Protein AF-A0A9W5K2P9-F1 (afdb_monomer)

Organism: Bacillus cereus (strain VD014) (NCBI:txid1053223)

Mean predicted aligned error: 7.24 Å

Structure (mmCIF, N/CA/C/O backbone):
data_AF-A0A9W5K2P9-F1
#
_entry.id   AF-A0A9W5K2P9-F1
#
loop_
_atom_site.group_PDB
_atom_site.id
_atom_site.type_symbol
_atom_site.label_atom_id
_atom_site.label_alt_id
_atom_site.label_comp_id
_atom_site.label_asym_id
_atom_site.label_entity_id
_atom_site.label_seq_id
_atom_site.pdbx_PDB_ins_code
_atom_site.Cartn_x
_atom_site.Cartn_y
_atom_site.Cartn_z
_atom_site.occupancy
_atom_site.B_iso_or_equiv
_atom_site.auth_seq_id
_atom_site.auth_comp_id
_atom_site.auth_asym_id
_atom_site.auth_atom_id
_atom_site.pdbx_PDB_model_num
ATOM 1 N N . MET A 1 1 ? -0.517 -13.385 -7.791 1.00 75.31 1 MET A N 1
ATOM 2 C CA . MET A 1 1 ? -0.255 -14.496 -6.843 1.00 75.31 1 MET A CA 1
ATOM 3 C C . MET A 1 1 ? -1.107 -15.745 -7.085 1.00 75.31 1 MET A C 1
ATOM 5 O O . MET A 1 1 ? -0.622 -16.812 -6.759 1.00 75.31 1 MET A O 1
ATOM 9 N N . LEU A 1 2 ? -2.299 -15.677 -7.701 1.00 90.12 2 LEU A N 1
ATOM 10 C CA . LEU A 1 2 ? -3.080 -16.888 -8.029 1.00 90.12 2 LEU A CA 1
ATOM 11 C C . LEU A 1 2 ? -2.333 -17.867 -8.955 1.00 90.12 2 LEU A C 1
ATOM 13 O O . LEU A 1 2 ? -2.291 -19.055 -8.665 1.00 90.12 2 LEU A O 1
ATOM 17 N N . ALA A 1 3 ? -1.667 -17.369 -10.001 1.00 92.12 3 ALA A N 1
ATOM 18 C CA . ALA A 1 3 ? -0.873 -18.220 -10.894 1.00 92.12 3 ALA A CA 1
ATOM 19 C C . ALA A 1 3 ? 0.268 -18.938 -10.147 1.00 92.12 3 ALA A C 1
ATOM 21 O O . ALA A 1 3 ? 0.439 -20.146 -10.265 1.00 92.12 3 ALA A O 1
ATOM 22 N N . ARG A 1 4 ? 0.974 -18.211 -9.267 1.00 90.94 4 ARG A N 1
ATOM 23 C CA . ARG A 1 4 ? 2.000 -18.772 -8.367 1.00 90.94 4 ARG A CA 1
ATOM 24 C C . ARG A 1 4 ? 1.434 -19.738 -7.317 1.00 90.94 4 ARG A C 1
ATOM 26 O O . ARG A 1 4 ? 2.180 -20.530 -6.771 1.00 90.94 4 ARG A O 1
ATOM 33 N N . ALA A 1 5 ? 0.133 -19.687 -7.035 1.00 91.06 5 ALA A N 1
ATOM 34 C CA . ALA A 1 5 ? -0.555 -20.631 -6.155 1.00 91.06 5 ALA A CA 1
ATOM 35 C C . ALA A 1 5 ? -1.069 -21.883 -6.900 1.00 91.06 5 ALA A C 1
ATOM 37 O O . ALA A 1 5 ? -1.803 -22.674 -6.316 1.00 91.06 5 ALA A O 1
ATOM 38 N N . GLY A 1 6 ? -0.717 -22.053 -8.182 1.00 91.38 6 GLY A N 1
ATOM 39 C CA . GLY A 1 6 ? -1.064 -23.230 -8.985 1.00 91.38 6 GLY A CA 1
ATOM 40 C C . GLY A 1 6 ? -2.376 -23.127 -9.767 1.00 91.38 6 GLY A C 1
ATOM 41 O O . GLY A 1 6 ? -2.817 -24.122 -10.339 1.00 91.38 6 GLY A O 1
ATOM 42 N N . TYR A 1 7 ? -3.012 -21.953 -9.818 1.00 94.69 7 TYR A N 1
ATOM 43 C CA . TYR A 1 7 ? -4.229 -21.749 -10.610 1.00 94.69 7 TYR A CA 1
ATOM 44 C C . TYR A 1 7 ? -3.906 -21.325 -12.045 1.00 94.69 7 TYR A C 1
ATOM 46 O O . TYR A 1 7 ? -2.980 -20.551 -12.272 1.00 94.69 7 TYR A O 1
ATOM 54 N N . SER A 1 8 ? -4.730 -21.753 -13.006 1.00 95.94 8 SER A N 1
ATOM 55 C CA . SER A 1 8 ? -4.757 -21.136 -14.336 1.00 95.94 8 SER A CA 1
ATOM 56 C C . SER A 1 8 ? -5.540 -19.824 -14.265 1.00 95.94 8 SER A C 1
ATOM 58 O O . SER A 1 8 ? -6.665 -19.802 -13.760 1.00 95.94 8 SER A O 1
ATOM 60 N N . VAL A 1 9 ? -4.933 -18.722 -14.707 1.00 95.69 9 VAL A N 1
ATOM 61 C CA . VAL A 1 9 ? -5.466 -17.368 -14.506 1.00 95.69 9 VAL A CA 1
ATOM 62 C C . VAL A 1 9 ? -5.653 -16.659 -15.838 1.00 95.69 9 VAL A C 1
ATOM 64 O O . VAL A 1 9 ? -4.713 -16.531 -16.612 1.00 95.69 9 VAL A O 1
ATOM 67 N N . VAL A 1 10 ? -6.843 -16.108 -16.066 1.00 94.75 10 VAL A N 1
ATOM 68 C CA . VAL A 1 10 ? -7.077 -15.128 -17.132 1.00 94.75 10 VAL A CA 1
ATOM 69 C C . VAL A 1 10 ? -7.352 -13.782 -16.477 1.00 94.75 10 VAL A C 1
ATOM 71 O O . VAL A 1 10 ? -8.293 -13.651 -15.693 1.00 94.75 10 VAL A O 1
ATOM 74 N N . VAL A 1 11 ? -6.523 -12.787 -16.779 1.00 92.31 11 VAL A N 1
ATOM 75 C CA . VAL A 1 11 ? -6.721 -11.401 -16.355 1.00 92.31 11 VAL A CA 1
ATOM 76 C C . VAL A 1 11 ? -7.347 -10.633 -17.508 1.00 92.31 11 VAL A C 1
ATOM 78 O O . VAL A 1 11 ? -6.756 -10.522 -18.580 1.00 92.31 11 VAL A O 1
ATOM 81 N N . LEU A 1 12 ? -8.549 -10.109 -17.278 1.00 91.62 12 LEU A N 1
ATOM 82 C CA . LEU A 1 12 ? -9.254 -9.242 -18.215 1.00 91.62 12 LEU A CA 1
ATOM 83 C C . LEU A 1 12 ? -9.015 -7.794 -17.787 1.00 91.62 12 LEU A C 1
ATOM 85 O O . LEU A 1 12 ? -9.474 -7.378 -16.724 1.00 91.62 12 LEU A O 1
ATOM 89 N N . GLU A 1 13 ? -8.271 -7.046 -18.595 1.00 87.12 13 GLU A N 1
ATOM 90 C CA . GLU A 1 13 ? -8.004 -5.625 -18.374 1.00 87.12 13 GLU A CA 1
ATOM 91 C C . GLU A 1 13 ? -8.847 -4.805 -19.348 1.00 87.12 13 GLU A C 1
ATOM 93 O O . GLU A 1 13 ? -8.852 -5.057 -20.551 1.00 87.12 13 GLU A O 1
ATOM 98 N N . GLN A 1 14 ? -9.559 -3.803 -18.826 1.00 81.75 14 GLN A N 1
ATOM 99 C CA . GLN A 1 14 ? -10.397 -2.929 -19.651 1.00 81.75 14 GLN A CA 1
ATOM 100 C C . GLN A 1 14 ? -9.563 -2.112 -20.651 1.00 81.75 14 GLN A C 1
ATOM 102 O O . GLN A 1 14 ? -10.072 -1.739 -21.707 1.00 81.75 14 GLN A O 1
ATOM 107 N N . GLY A 1 15 ? -8.334 -1.769 -20.269 1.00 79.00 15 GLY A N 1
ATOM 108 C CA . GLY A 1 15 ? -7.473 -0.869 -21.016 1.00 79.00 15 GLY A CA 1
ATOM 109 C C . GLY A 1 15 ? -6.539 -1.544 -21.998 1.00 79.00 15 GLY A C 1
ATOM 110 O O . GLY A 1 15 ? -6.205 -2.719 -21.841 1.00 79.00 15 GLY A O 1
ATOM 111 N N . ALA A 1 16 ? -6.072 -0.756 -22.962 1.00 78.69 16 ALA A N 1
ATOM 112 C CA . ALA A 1 16 ? -5.046 -1.174 -23.903 1.00 78.69 16 ALA A CA 1
ATOM 113 C C . ALA A 1 16 ? -3.697 -1.404 -23.199 1.00 78.69 16 ALA A C 1
ATOM 115 O O . ALA A 1 16 ? -3.348 -0.714 -22.228 1.00 78.69 16 ALA A O 1
ATOM 116 N N . ASP A 1 17 ? -2.920 -2.359 -23.717 1.00 79.62 17 ASP A N 1
ATOM 117 C CA . ASP A 1 17 ? -1.526 -2.573 -23.324 1.00 79.62 17 ASP A CA 1
ATOM 118 C C . ASP A 1 17 ? -0.594 -1.676 -24.142 1.00 79.62 17 ASP A C 1
ATOM 120 O O . ASP A 1 17 ? -0.131 -2.017 -25.231 1.00 79.62 17 ASP A O 1
ATOM 124 N N . TRP A 1 18 ? -0.284 -0.503 -23.604 1.00 69.06 18 TRP A N 1
ATOM 125 C CA . TRP A 1 18 ? 0.640 0.413 -24.268 1.00 69.06 18 TRP A CA 1
ATOM 126 C C . TRP A 1 18 ? 2.100 -0.037 -24.194 1.00 69.06 18 TRP A C 1
ATOM 128 O O . TRP A 1 18 ? 2.917 0.460 -24.965 1.00 69.06 18 TRP A O 1
ATOM 138 N N . ALA A 1 19 ? 2.444 -0.955 -23.284 1.00 63.78 19 ALA A N 1
ATOM 139 C CA . ALA A 1 19 ? 3.803 -1.477 -23.197 1.00 63.78 19 ALA A CA 1
ATOM 140 C C . ALA A 1 19 ? 4.086 -2.488 -24.319 1.00 63.78 19 ALA A C 1
ATOM 142 O O . ALA A 1 19 ? 5.205 -2.525 -24.817 1.00 63.78 19 ALA A O 1
ATOM 143 N N . GLU A 1 20 ? 3.087 -3.274 -24.736 1.00 58.91 20 GLU A N 1
ATOM 144 C CA . GLU A 1 20 ? 3.207 -4.236 -25.845 1.00 58.91 20 GLU A CA 1
ATOM 145 C C . GLU A 1 20 ? 3.294 -3.550 -27.220 1.00 58.91 20 GLU A C 1
ATOM 147 O O . GLU A 1 20 ? 3.973 -4.035 -28.122 1.00 58.91 20 GLU A O 1
ATOM 152 N N . ALA A 1 21 ? 2.671 -2.376 -27.375 1.00 49.38 21 ALA A N 1
ATOM 153 C CA . ALA A 1 21 ? 2.750 -1.580 -28.603 1.00 49.38 21 ALA A CA 1
ATOM 154 C C . ALA A 1 21 ? 4.156 -1.008 -28.893 1.00 49.38 21 ALA A C 1
ATOM 156 O O . ALA A 1 21 ? 4.384 -0.440 -29.965 1.00 49.38 21 ALA A O 1
ATOM 157 N N . LEU A 1 22 ? 5.101 -1.141 -27.959 1.00 50.09 22 LEU A N 1
ATOM 158 C CA . LEU A 1 22 ? 6.497 -0.776 -28.155 1.00 50.09 22 LEU A CA 1
ATOM 159 C C . LEU A 1 22 ? 7.270 -2.003 -28.654 1.00 50.09 22 LEU A C 1
ATOM 161 O O . LEU A 1 22 ? 7.354 -2.989 -27.924 1.00 50.09 22 LEU A O 1
ATOM 165 N N . PRO A 1 23 ? 7.858 -1.970 -29.866 1.00 44.12 23 PRO A N 1
ATOM 166 C CA . PRO A 1 23 ? 8.679 -3.071 -30.351 1.00 44.12 23 PRO A CA 1
ATOM 167 C C . PRO A 1 23 ? 9.778 -3.406 -29.340 1.00 44.12 23 PRO A C 1
ATOM 169 O O . PRO A 1 23 ? 10.498 -2.510 -28.888 1.00 44.12 23 PRO A O 1
ATOM 172 N N . GLU A 1 24 ? 9.928 -4.690 -29.012 1.00 44.84 24 GLU A N 1
ATOM 173 C CA . GLU A 1 24 ? 11.098 -5.195 -28.294 1.00 44.84 24 GLU A CA 1
ATOM 174 C C . GLU A 1 24 ? 12.357 -4.841 -29.102 1.00 44.84 24 GLU A C 1
ATOM 176 O O . GLU A 1 24 ? 12.656 -5.452 -30.126 1.00 44.84 24 GLU A O 1
ATOM 181 N N . GLY A 1 25 ? 13.069 -3.792 -28.683 1.00 41.78 25 GLY A N 1
ATOM 182 C CA . GLY A 1 25 ? 14.254 -3.321 -29.393 1.00 41.78 25 GLY A CA 1
ATOM 183 C C . GLY A 1 25 ? 14.793 -1.983 -28.889 1.00 41.78 25 GLY A C 1
ATOM 184 O O . GLY A 1 25 ? 14.250 -0.921 -29.176 1.00 41.78 25 GLY A O 1
ATOM 185 N N . GLU A 1 26 ? 15.910 -2.054 -28.165 1.00 41.69 26 GLU A N 1
ATOM 186 C CA . GLU A 1 26 ? 16.955 -1.020 -28.035 1.00 41.69 26 GLU A CA 1
ATOM 187 C C . GLU A 1 26 ? 16.619 0.371 -27.476 1.00 41.69 26 GLU A C 1
ATOM 189 O O . GLU A 1 26 ? 17.507 1.222 -27.409 1.00 41.69 26 GLU A O 1
ATOM 194 N N . LYS A 1 27 ? 15.414 0.642 -26.976 1.00 43.72 27 LYS A N 1
ATOM 195 C CA . LYS A 1 27 ? 15.200 1.861 -26.186 1.00 43.72 27 LYS A CA 1
ATOM 196 C C . LYS A 1 27 ? 15.327 1.545 -24.702 1.00 43.72 27 LYS A C 1
ATOM 198 O O . LYS A 1 27 ? 14.402 1.033 -24.086 1.00 43.72 27 LYS A O 1
ATOM 203 N N . GLN A 1 28 ? 16.460 1.928 -24.100 1.00 50.53 28 GLN A N 1
ATOM 204 C CA . GLN A 1 28 ? 16.591 2.003 -22.631 1.00 50.53 28 GLN A CA 1
ATOM 205 C C . GLN A 1 28 ? 15.529 2.924 -22.005 1.00 50.53 28 GLN A C 1
ATOM 207 O O . GLN A 1 28 ? 15.313 2.893 -20.794 1.00 50.53 28 GLN A O 1
ATOM 212 N N . PHE A 1 29 ? 14.889 3.765 -22.823 1.00 54.78 29 PHE A N 1
ATOM 213 C CA . PHE A 1 29 ? 14.000 4.806 -22.371 1.00 54.78 29 PHE A CA 1
ATOM 214 C C . PHE A 1 29 ? 12.980 5.218 -23.450 1.00 54.78 29 PHE A C 1
ATOM 216 O O . PHE A 1 29 ? 13.369 5.554 -24.571 1.00 54.78 29 PHE A O 1
ATOM 223 N N . ASP A 1 30 ? 11.688 5.225 -23.102 1.00 57.62 30 ASP A N 1
ATOM 224 C CA . ASP A 1 30 ? 10.612 5.736 -23.957 1.00 57.62 30 ASP A CA 1
ATOM 225 C C . ASP A 1 30 ? 10.053 7.071 -23.429 1.00 57.62 30 ASP A C 1
ATOM 227 O O . ASP A 1 30 ? 9.334 7.132 -22.428 1.00 57.62 30 ASP A O 1
ATOM 231 N N . GLN A 1 31 ? 10.405 8.156 -24.126 1.00 62.91 31 GLN A N 1
ATOM 232 C CA . GLN A 1 31 ? 9.915 9.511 -23.854 1.00 62.91 31 GLN A CA 1
ATOM 233 C C . GLN A 1 31 ? 8.467 9.718 -24.262 1.00 62.91 31 GLN A C 1
ATOM 235 O O . GLN A 1 31 ? 7.885 10.706 -23.823 1.00 62.91 31 GLN A O 1
ATOM 240 N N . VAL A 1 32 ? 7.894 8.839 -25.093 1.00 65.56 32 VAL A N 1
ATOM 241 C CA . VAL A 1 32 ? 6.563 9.065 -25.661 1.00 65.56 32 VAL A CA 1
ATOM 242 C C . VAL A 1 32 ? 5.561 9.288 -24.537 1.00 65.56 32 VAL A C 1
ATOM 244 O O . VAL A 1 32 ? 4.853 10.285 -24.571 1.00 65.56 32 VAL A O 1
ATOM 247 N N . PHE A 1 33 ? 5.594 8.485 -23.471 1.00 64.06 33 PHE A N 1
ATOM 248 C CA . PHE A 1 33 ? 4.700 8.641 -22.314 1.00 64.06 33 PHE A CA 1
ATOM 249 C C . PHE A 1 33 ? 4.919 9.895 -21.457 1.00 64.06 33 PHE A C 1
ATOM 251 O O . PHE A 1 33 ? 4.181 10.075 -20.499 1.00 64.06 33 PHE A O 1
ATOM 258 N N . HIS A 1 34 ? 5.906 10.736 -21.766 1.00 70.56 34 HIS A N 1
ATOM 259 C CA . HIS A 1 34 ? 6.180 12.013 -21.096 1.00 70.56 34 HIS A CA 1
ATOM 260 C C . HIS A 1 34 ? 6.051 13.209 -22.056 1.00 70.56 34 HIS A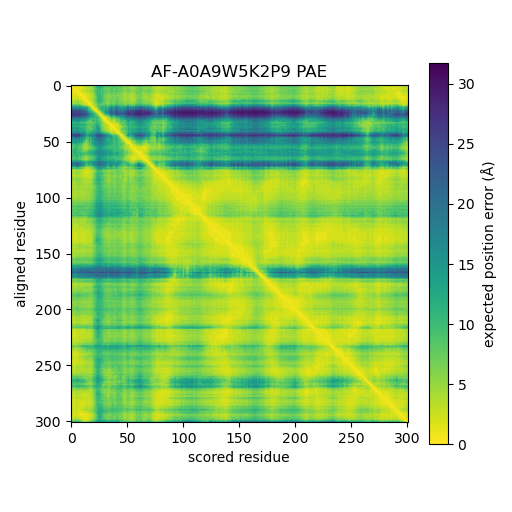 C 1
ATOM 262 O O . HIS A 1 34 ? 6.460 14.321 -21.725 1.00 70.56 34 HIS A O 1
ATOM 268 N N . ASP A 1 35 ? 5.510 12.994 -23.258 1.00 71.50 35 ASP A N 1
ATOM 269 C CA . ASP A 1 35 ? 5.244 14.052 -24.227 1.00 71.50 35 ASP A CA 1
ATOM 270 C C . ASP A 1 35 ? 4.027 14.880 -23.784 1.00 71.50 35 ASP A C 1
ATOM 272 O O . ASP A 1 35 ? 2.874 14.478 -23.964 1.00 71.50 35 ASP A O 1
ATOM 276 N N . GLU A 1 36 ? 4.285 16.047 -23.189 1.00 72.19 36 GLU A N 1
ATOM 277 C CA . GLU A 1 36 ? 3.239 16.963 -22.722 1.00 72.19 36 GLU A CA 1
ATOM 278 C C . GLU A 1 36 ? 2.367 17.498 -23.868 1.00 72.19 36 GLU A C 1
ATOM 280 O O . GLU A 1 36 ? 1.181 17.763 -23.664 1.00 72.19 36 GLU A O 1
ATOM 285 N N . TYR A 1 37 ? 2.913 17.652 -25.081 1.00 69.62 37 TYR A N 1
ATOM 286 C CA . TYR A 1 37 ? 2.127 18.105 -26.228 1.00 69.62 37 TYR A CA 1
ATOM 287 C C . TYR A 1 37 ? 1.117 17.025 -26.609 1.00 69.62 37 TYR A C 1
ATOM 289 O O . TYR A 1 37 ? -0.089 17.275 -26.641 1.00 69.62 37 TYR A O 1
ATOM 297 N N . ARG A 1 38 ? 1.592 15.792 -26.785 1.00 63.56 38 ARG A N 1
ATOM 298 C CA . ARG A 1 38 ? 0.743 14.646 -27.101 1.00 63.56 38 ARG A CA 1
ATOM 299 C C . ARG A 1 38 ? -0.265 14.363 -25.985 1.00 63.56 38 ARG A C 1
ATOM 301 O O . ARG A 1 38 ? -1.467 14.359 -26.217 1.00 63.56 38 ARG A O 1
ATOM 308 N N . PHE A 1 39 ? 0.173 14.158 -24.747 1.00 63.88 39 PHE A N 1
ATOM 309 C CA . PHE A 1 39 ? -0.723 13.716 -23.670 1.00 63.88 39 PHE A CA 1
ATOM 310 C C . PHE A 1 39 ? -1.482 14.856 -22.977 1.00 63.88 39 PHE A C 1
ATOM 312 O O . PHE A 1 39 ? -2.626 14.658 -22.561 1.00 63.88 39 PHE A O 1
ATOM 319 N N . GLY A 1 40 ? -0.898 16.052 -22.895 1.00 64.12 40 GLY A N 1
ATOM 320 C CA . GLY A 1 40 ? -1.526 17.229 -22.291 1.00 64.12 40 GLY A CA 1
ATOM 321 C C . GLY A 1 40 ? -2.448 17.992 -23.246 1.00 64.12 40 GLY A C 1
ATOM 322 O O . GLY A 1 40 ? -3.554 18.378 -22.844 1.00 64.12 40 GLY A O 1
ATOM 323 N N . LEU A 1 41 ? -2.034 18.191 -24.507 1.00 66.75 41 LEU A N 1
ATOM 324 C CA . LEU A 1 41 ? -2.786 18.986 -25.490 1.00 66.75 41 LEU A CA 1
ATOM 325 C C . LEU A 1 41 ? -3.588 18.132 -26.477 1.00 66.75 41 LEU A C 1
ATOM 327 O O . LEU A 1 41 ? -4.791 18.368 -26.607 1.00 66.75 41 LEU A O 1
ATOM 331 N N . GLU A 1 42 ? -2.974 17.148 -27.141 1.00 63.28 42 GLU A N 1
ATOM 332 C CA . GLU A 1 42 ? -3.679 16.313 -28.130 1.00 63.28 42 GLU A CA 1
ATOM 333 C C . GLU A 1 42 ? -4.648 15.320 -27.471 1.00 63.28 42 GLU A C 1
ATOM 335 O O . GLU A 1 42 ? -5.669 14.972 -28.063 1.00 63.28 42 GLU A O 1
ATOM 340 N N . LYS A 1 43 ? -4.355 14.895 -26.231 1.00 64.12 43 LYS A N 1
ATOM 341 C CA . LYS A 1 43 ? -5.162 13.952 -25.431 1.00 64.12 43 LYS A CA 1
ATOM 342 C C . LYS A 1 43 ? -5.615 12.724 -26.247 1.00 64.12 43 LYS A C 1
ATOM 344 O O . LYS A 1 43 ? -6.802 12.392 -26.212 1.00 64.12 43 LYS A O 1
ATOM 349 N N . PRO A 1 44 ? -4.713 12.045 -26.986 1.00 56.00 44 PRO A N 1
ATOM 350 C CA . PRO A 1 44 ? -5.084 11.067 -28.006 1.00 56.00 44 PRO A CA 1
ATOM 351 C C . PRO A 1 44 ? -5.824 9.869 -27.421 1.00 56.00 44 PRO A C 1
ATOM 353 O O . PRO A 1 44 ? -6.701 9.337 -28.080 1.00 56.00 44 PRO A O 1
ATOM 356 N N . LEU A 1 45 ? -5.507 9.507 -26.182 1.00 58.72 45 LEU A N 1
ATOM 357 C CA . LEU A 1 45 ? -6.320 8.769 -25.225 1.00 58.72 45 LEU A CA 1
ATOM 358 C C . LEU A 1 45 ? -5.583 9.014 -23.910 1.00 58.72 45 LEU A C 1
ATOM 360 O O . LEU A 1 45 ? -4.512 8.442 -23.700 1.00 58.72 45 LEU A O 1
ATOM 364 N N . PRO A 1 46 ? -6.037 9.959 -23.072 1.00 55.12 46 PRO A N 1
ATOM 365 C CA . PRO A 1 46 ? -5.431 10.081 -21.769 1.00 55.12 46 PRO A CA 1
ATOM 366 C C . PRO A 1 46 ? -5.661 8.738 -21.074 1.00 55.12 46 PRO A C 1
ATOM 368 O O . PRO A 1 46 ? -6.639 8.044 -21.334 1.00 55.12 46 PRO A O 1
ATOM 371 N N . VAL A 1 47 ? -4.808 8.419 -20.128 1.00 55.03 47 VAL A N 1
ATOM 372 C CA . VAL A 1 47 ? -5.054 7.650 -18.900 1.00 55.03 47 VAL A CA 1
ATOM 373 C C . VAL A 1 47 ? -6.386 7.991 -18.177 1.00 55.03 47 VAL A C 1
ATOM 375 O O . VAL A 1 47 ? -6.487 7.901 -16.962 1.00 55.03 47 VAL A O 1
ATOM 378 N N . ARG A 1 48 ? -7.423 8.463 -18.875 1.00 60.50 48 ARG A N 1
ATOM 379 C CA . ARG A 1 48 ? -8.756 8.879 -18.457 1.00 60.50 48 ARG A CA 1
ATOM 380 C C . ARG A 1 48 ? -9.744 8.530 -19.583 1.00 60.50 48 ARG A C 1
ATOM 382 O O . ARG A 1 48 ? -9.469 8.719 -20.764 1.00 60.50 48 ARG A O 1
ATOM 389 N N . ARG A 1 49 ? -10.936 8.089 -19.192 1.00 63.62 49 ARG A N 1
ATOM 390 C CA . ARG A 1 49 ? -11.971 7.553 -20.092 1.00 63.62 49 ARG A CA 1
ATOM 391 C C . ARG A 1 49 ? -12.430 8.551 -21.164 1.00 63.62 49 ARG A C 1
ATOM 393 O O . ARG A 1 49 ? -12.705 9.705 -20.816 1.00 63.62 49 ARG A O 1
ATOM 400 N N . PRO A 1 50 ? -12.659 8.111 -22.417 1.00 60.72 50 PRO A N 1
ATOM 401 C CA . PRO A 1 50 ? -13.502 8.844 -23.354 1.00 60.72 50 PRO A CA 1
ATOM 402 C C . PRO A 1 50 ? -14.909 9.071 -22.786 1.00 60.72 50 PRO A C 1
ATOM 404 O O . PRO A 1 50 ? -15.464 8.232 -22.072 1.00 60.72 50 PRO A O 1
ATOM 407 N N . ARG A 1 51 ? -15.523 10.207 -23.134 1.00 62.12 51 ARG A N 1
ATOM 408 C CA . ARG A 1 51 ? -16.925 10.483 -22.791 1.00 62.12 51 ARG A CA 1
ATOM 409 C C . ARG A 1 51 ? -17.819 9.403 -23.415 1.00 62.12 51 ARG A C 1
ATOM 411 O O . ARG A 1 51 ? -17.788 9.220 -24.626 1.00 62.12 51 ARG A O 1
ATOM 418 N N . GLY A 1 52 ? -18.624 8.731 -22.591 1.00 64.25 52 GLY A N 1
ATOM 419 C CA . GLY A 1 52 ? -19.503 7.631 -23.008 1.00 64.25 52 GLY A CA 1
ATOM 420 C C . GLY A 1 52 ? -18.983 6.232 -22.661 1.00 64.25 52 GLY A C 1
ATOM 421 O O . GLY A 1 52 ? -19.775 5.297 -22.666 1.00 64.25 52 GLY A O 1
ATOM 422 N N . ASP A 1 53 ? -17.708 6.089 -22.283 1.00 69.56 53 ASP A N 1
ATOM 423 C CA . ASP A 1 53 ? -17.086 4.799 -21.938 1.00 69.56 53 ASP A CA 1
ATOM 424 C C . ASP A 1 53 ? -16.978 4.571 -20.416 1.00 69.56 53 ASP A C 1
ATOM 426 O O . ASP A 1 53 ? -15.932 4.241 -19.845 1.00 69.56 53 ASP A O 1
ATOM 430 N N . TYR A 1 54 ? -18.071 4.856 -19.714 1.00 73.62 54 TYR A N 1
ATOM 431 C CA . TYR A 1 54 ? -18.117 4.860 -18.254 1.00 73.62 54 TYR A CA 1
ATOM 432 C C . TYR A 1 54 ? -18.166 3.447 -17.677 1.00 73.62 54 TYR A C 1
ATOM 434 O O . TYR A 1 54 ? -18.841 2.572 -18.213 1.00 73.62 54 TYR A O 1
ATOM 442 N N . SER A 1 55 ? -17.522 3.240 -16.523 1.00 76.12 55 SER A N 1
ATOM 443 C CA . SER A 1 55 ? -17.806 2.046 -15.725 1.00 76.12 55 SER A CA 1
ATOM 444 C C . SER A 1 55 ? -19.252 2.125 -15.293 1.00 76.12 55 SER A C 1
ATOM 446 O O . SER A 1 55 ? -19.681 3.151 -14.761 1.00 76.12 55 SER A O 1
ATOM 448 N N . THR A 1 56 ? -19.998 1.054 -15.512 1.00 81.06 56 THR A N 1
ATOM 449 C CA . THR A 1 56 ? -21.382 0.983 -15.073 1.00 81.06 56 THR A CA 1
ATOM 450 C C . THR A 1 56 ? -21.488 0.153 -13.809 1.00 81.06 56 THR A C 1
ATOM 452 O O . THR A 1 56 ? -20.889 -0.915 -13.719 1.00 81.06 56 THR A O 1
ATOM 455 N N . PHE A 1 57 ? -22.282 0.615 -12.852 1.00 83.94 57 PHE A N 1
ATOM 456 C CA . PHE A 1 57 ? -22.540 -0.109 -11.614 1.00 83.94 57 PHE A CA 1
ATOM 457 C C . PHE A 1 57 ? -24.028 -0.400 -11.503 1.00 83.94 57 PHE A C 1
ATOM 459 O O . PHE A 1 57 ? -24.874 0.388 -11.933 1.00 83.94 57 PHE A O 1
ATOM 466 N N . ARG A 1 58 ? -24.343 -1.542 -10.901 1.00 86.12 58 ARG A N 1
ATOM 467 C CA . ARG A 1 58 ? -25.700 -1.920 -10.516 1.00 86.12 58 ARG A CA 1
ATOM 468 C C . ARG A 1 58 ? -25.726 -2.194 -9.020 1.00 86.12 58 ARG A C 1
ATOM 470 O O . ARG A 1 58 ? -24.746 -2.685 -8.468 1.00 86.12 58 ARG A O 1
ATOM 477 N N . LYS A 1 59 ? -26.836 -1.844 -8.373 1.00 83.12 59 LYS A N 1
ATOM 478 C CA . LYS A 1 59 ? -27.020 -2.042 -6.928 1.00 83.12 59 LYS A CA 1
ATOM 479 C C . LYS A 1 59 ? -27.177 -3.523 -6.569 1.00 83.12 59 LYS A C 1
ATOM 481 O O . LYS A 1 59 ? -26.738 -3.951 -5.510 1.00 83.12 59 LYS A O 1
ATOM 486 N N . ASP A 1 60 ? -27.799 -4.278 -7.464 1.00 87.38 60 ASP A N 1
ATOM 487 C CA . ASP A 1 60 ? -28.062 -5.708 -7.358 1.00 87.38 60 ASP A CA 1
ATOM 488 C C . ASP A 1 60 ? -28.055 -6.338 -8.760 1.00 87.38 60 ASP A C 1
ATOM 490 O O . ASP A 1 60 ? -27.896 -5.648 -9.768 1.00 87.38 60 ASP A O 1
ATOM 494 N N . ASP A 1 61 ? -28.196 -7.658 -8.826 1.00 89.25 61 ASP A N 1
ATOM 495 C CA . ASP A 1 61 ? -28.205 -8.458 -10.054 1.00 89.25 61 ASP A CA 1
ATOM 496 C C . ASP A 1 61 ? -29.416 -8.208 -10.969 1.00 89.25 61 ASP A C 1
ATOM 498 O O . ASP A 1 61 ? -29.381 -8.586 -12.139 1.00 89.25 61 ASP A O 1
ATOM 502 N N . LYS A 1 62 ? -30.461 -7.542 -10.467 1.00 93.69 62 LYS A N 1
ATOM 503 C CA . LYS A 1 62 ? -31.703 -7.245 -11.201 1.00 93.69 62 LYS A CA 1
ATOM 504 C C . LYS A 1 62 ? -31.742 -5.825 -11.758 1.00 93.69 62 LYS A C 1
ATOM 506 O O . LYS A 1 62 ? -32.536 -5.531 -12.650 1.00 93.69 62 LYS A O 1
ATOM 511 N N . SER A 1 63 ? -30.915 -4.933 -11.227 1.00 93.00 63 SER A N 1
ATOM 512 C CA . SER A 1 63 ? -30.877 -3.528 -11.610 1.00 93.00 63 SER A CA 1
ATOM 513 C C . SER A 1 63 ? -30.123 -3.317 -12.922 1.00 93.00 63 SER A C 1
ATOM 515 O O . SER A 1 63 ? -29.053 -3.883 -13.148 1.00 93.00 63 SER A O 1
ATOM 517 N N . VAL A 1 64 ? -30.639 -2.416 -13.762 1.00 91.88 64 VAL A N 1
ATOM 518 C CA . VAL A 1 64 ? -29.914 -1.936 -14.947 1.00 91.88 64 VAL A CA 1
ATOM 519 C C . VAL A 1 64 ? -28.652 -1.208 -14.489 1.00 91.88 64 VAL A C 1
ATOM 521 O O . VAL A 1 64 ? -28.725 -0.300 -13.656 1.00 91.88 64 VAL A O 1
ATOM 524 N N . ALA A 1 65 ? -27.501 -1.604 -15.031 1.00 90.19 65 ALA A N 1
ATOM 525 C CA . ALA A 1 65 ? -26.236 -0.946 -14.742 1.00 90.19 65 ALA A CA 1
ATOM 526 C C . ALA A 1 65 ? -26.259 0.493 -15.279 1.00 90.19 65 ALA A C 1
ATOM 528 O O . ALA A 1 65 ? -26.651 0.734 -16.421 1.00 90.19 65 ALA A O 1
ATOM 529 N N . LYS A 1 66 ? -25.864 1.459 -14.447 1.00 87.44 66 LYS A N 1
ATOM 530 C CA . LYS A 1 66 ? -25.834 2.883 -14.801 1.00 87.44 66 LYS A CA 1
ATOM 531 C C . LYS A 1 66 ? -24.402 3.405 -14.815 1.00 87.44 66 LYS A C 1
ATOM 533 O O . LYS A 1 66 ? -23.612 2.949 -13.985 1.00 87.44 66 LYS A O 1
ATOM 538 N N . PRO A 1 67 ? -24.069 4.356 -15.705 1.00 81.44 67 PRO A N 1
ATOM 539 C CA . PRO A 1 67 ? -22.778 5.033 -15.694 1.00 81.44 67 PRO A CA 1
ATOM 540 C C . PRO A 1 67 ? -22.431 5.586 -14.311 1.00 81.44 67 PRO A C 1
ATOM 542 O O . PRO A 1 67 ? -23.257 6.226 -13.661 1.00 81.44 67 PRO A O 1
ATOM 545 N N . PHE A 1 68 ? -21.201 5.352 -13.868 1.00 75.38 68 PHE A N 1
ATOM 546 C CA . PHE A 1 68 ? -20.637 6.039 -12.719 1.00 75.38 68 PHE A CA 1
ATOM 547 C C . PHE A 1 68 ? -20.103 7.400 -13.144 1.00 75.38 68 PHE A C 1
ATOM 549 O O . PHE A 1 68 ? -19.125 7.497 -13.883 1.00 75.38 68 PHE A O 1
ATOM 556 N N . GLU A 1 69 ? -20.746 8.449 -12.648 1.00 67.56 69 GLU A N 1
ATOM 557 C CA . GLU A 1 69 ? -20.380 9.842 -12.927 1.00 67.56 69 GLU A CA 1
ATOM 558 C C . GLU A 1 69 ? -19.441 10.428 -11.852 1.00 67.56 69 GLU A C 1
ATOM 560 O O . GLU A 1 69 ? -18.982 11.561 -11.967 1.00 67.56 69 GLU A O 1
ATOM 565 N N . GLY A 1 70 ? -19.141 9.655 -10.799 1.00 60.72 70 GLY A N 1
ATOM 566 C CA . GLY A 1 70 ? -18.535 10.135 -9.554 1.00 60.72 70 GLY A CA 1
ATOM 567 C C . GLY A 1 70 ? -17.024 9.952 -9.401 1.00 60.72 70 GLY A C 1
ATOM 568 O O . GLY A 1 70 ? -16.539 10.016 -8.273 1.00 60.72 70 GLY A O 1
ATOM 569 N N . GLY A 1 71 ? -16.251 9.701 -10.463 1.00 59.25 71 GLY A N 1
ATOM 570 C CA . GLY A 1 71 ? -14.809 9.529 -10.282 1.00 59.25 71 GLY A CA 1
ATOM 571 C C . GLY A 1 71 ? -13.965 9.386 -11.540 1.00 59.25 71 GLY A C 1
ATOM 572 O O . GLY A 1 71 ? -14.445 9.098 -12.634 1.00 59.25 71 GLY A O 1
ATOM 573 N N . TRP A 1 72 ? -12.666 9.594 -11.339 1.00 60.19 72 TRP A N 1
ATOM 574 C CA . TRP A 1 72 ? -11.626 9.530 -12.358 1.00 60.19 72 TRP A CA 1
ATOM 575 C C . TRP A 1 72 ? -10.893 8.197 -12.223 1.00 60.19 72 TRP A C 1
ATOM 577 O O . TRP A 1 72 ? -10.107 8.010 -11.298 1.00 60.19 72 TRP A O 1
ATOM 587 N N . THR A 1 73 ? -11.152 7.254 -13.121 1.00 65.69 73 THR A N 1
ATOM 588 C CA . THR A 1 73 ? -10.408 5.986 -13.170 1.00 65.69 73 THR A CA 1
ATOM 589 C C . THR A 1 73 ? -9.554 5.955 -14.421 1.00 65.69 73 THR A C 1
ATOM 591 O O . THR A 1 73 ? -10.069 6.273 -15.500 1.00 65.69 73 THR A O 1
ATOM 594 N N . ALA A 1 74 ? -8.295 5.538 -14.288 1.00 72.81 74 ALA A N 1
ATOM 595 C CA . ALA A 1 74 ? -7.471 5.324 -15.464 1.00 72.81 74 ALA A CA 1
ATOM 596 C C . ALA A 1 74 ? -8.031 4.200 -16.336 1.00 72.81 74 ALA A C 1
ATOM 598 O O . ALA A 1 74 ? -8.690 3.287 -15.831 1.00 72.81 74 ALA A O 1
ATOM 599 N N . THR A 1 75 ? -7.817 4.322 -17.641 1.00 74.25 75 THR A N 1
ATOM 600 C CA . THR A 1 75 ? -8.383 3.430 -18.662 1.00 74.25 75 THR A CA 1
ATOM 601 C C . THR A 1 75 ? -7.376 2.566 -19.365 1.00 74.25 75 THR A C 1
ATOM 603 O O . THR A 1 75 ? -7.787 1.819 -20.234 1.00 74.25 75 THR A O 1
ATOM 606 N N . ASP A 1 76 ? -6.110 2.641 -18.987 1.00 76.62 76 ASP A N 1
ATOM 607 C CA . ASP A 1 76 ? -5.064 1.800 -19.551 1.00 76.62 76 ASP A CA 1
ATOM 608 C C . ASP A 1 76 ? -4.793 0.606 -18.638 1.00 76.62 76 ASP A C 1
ATOM 610 O O . ASP A 1 76 ? -5.190 0.602 -17.463 1.00 76.62 76 ASP A O 1
ATOM 614 N N . MET A 1 77 ? -4.115 -0.407 -19.180 1.00 82.50 77 MET A N 1
ATOM 615 C CA . MET A 1 77 ? -3.731 -1.597 -18.427 1.00 82.50 77 MET A CA 1
ATOM 616 C C . MET A 1 77 ? -3.015 -1.223 -17.120 1.00 82.50 77 MET A C 1
ATOM 618 O O . MET A 1 77 ? -2.032 -0.485 -17.119 1.00 82.50 77 MET A O 1
ATOM 622 N N . GLY A 1 78 ? -3.495 -1.754 -15.993 1.00 84.00 78 GLY A N 1
ATOM 623 C CA . GLY A 1 78 ? -2.983 -1.430 -14.656 1.00 84.00 78 GLY A CA 1
ATOM 624 C C . GLY A 1 78 ? -3.761 -0.325 -13.927 1.00 84.00 78 GLY A C 1
ATOM 625 O O . GLY A 1 78 ? -3.495 -0.052 -12.748 1.00 84.00 78 GLY A O 1
ATOM 626 N N . GLY A 1 79 ? -4.751 0.280 -14.588 1.00 84.38 79 GLY A N 1
ATOM 627 C CA . GLY A 1 79 ? -5.794 1.093 -13.973 1.00 84.38 79 GLY A CA 1
ATOM 628 C C . GLY A 1 79 ? -5.269 2.244 -13.112 1.00 84.38 79 GLY A C 1
ATOM 629 O O . GLY A 1 79 ? -4.252 2.872 -13.406 1.00 84.38 79 GLY A O 1
ATOM 630 N N . GLY A 1 80 ? -5.974 2.548 -12.018 1.00 83.06 80 GLY A N 1
ATOM 631 C CA . GLY A 1 80 ? -5.688 3.719 -11.176 1.00 83.06 80 GLY A CA 1
ATOM 632 C C . GLY A 1 80 ? -4.255 3.786 -10.630 1.00 83.06 80 GLY A C 1
ATOM 633 O O . GLY A 1 80 ? -3.751 4.880 -10.389 1.00 83.06 80 GLY A O 1
ATOM 634 N N . SER A 1 81 ? -3.565 2.648 -10.508 1.00 87.19 81 SER A N 1
ATOM 635 C CA . SER A 1 81 ? -2.168 2.601 -10.055 1.00 87.19 81 SER A CA 1
ATOM 636 C C . SER A 1 81 ? -1.167 3.233 -11.037 1.00 87.19 81 SER A C 1
ATOM 638 O O . SER A 1 81 ? -0.034 3.530 -10.666 1.00 87.19 81 SER A O 1
ATOM 640 N N . LEU A 1 82 ? -1.576 3.504 -12.280 1.00 81.06 82 LEU A N 1
ATOM 641 C CA . LEU A 1 82 ? -0.768 4.288 -13.213 1.00 81.06 82 LEU A CA 1
ATOM 642 C C . LEU A 1 82 ? -0.705 5.770 -12.833 1.00 81.06 82 LEU A C 1
ATOM 644 O O . LEU A 1 82 ? 0.321 6.397 -13.074 1.00 81.06 82 LEU A O 1
ATOM 648 N N . LEU A 1 83 ? -1.759 6.320 -12.221 1.00 79.19 83 LEU A N 1
ATOM 649 C CA . LEU A 1 83 ? -1.897 7.761 -11.946 1.00 79.19 83 LEU A CA 1
ATOM 650 C C . LEU A 1 83 ? -1.999 8.129 -10.471 1.00 79.19 83 LEU A C 1
ATOM 652 O O . LEU A 1 83 ? -2.014 9.306 -10.116 1.00 79.19 83 LEU A O 1
ATOM 656 N N . TRP A 1 84 ? -2.127 7.141 -9.596 1.00 85.88 84 TRP A N 1
ATOM 657 C CA . TRP A 1 84 ? -2.276 7.398 -8.176 1.00 85.88 84 TRP A CA 1
ATOM 658 C C . TRP A 1 84 ? -1.071 8.145 -7.582 1.00 85.88 84 TRP A C 1
ATOM 660 O O . TRP A 1 84 ? 0.075 8.011 -8.017 1.00 85.88 84 TRP A O 1
ATOM 670 N N . GLY A 1 85 ? -1.325 8.890 -6.506 1.00 86.25 85 GLY A N 1
ATOM 671 C CA . GLY A 1 85 ? -0.297 9.619 -5.755 1.00 86.25 85 GLY A CA 1
ATOM 672 C C . GLY A 1 85 ? 0.657 8.732 -4.946 1.00 86.25 85 GLY A C 1
ATOM 673 O O . GLY A 1 85 ? 1.494 9.263 -4.221 1.00 86.25 85 GLY A O 1
ATOM 674 N N . CYS A 1 86 ? 0.537 7.403 -5.063 1.00 90.94 86 CYS A N 1
ATOM 675 C CA . CYS A 1 86 ? 1.366 6.407 -4.376 1.00 90.94 86 CYS A CA 1
ATOM 676 C C . CYS A 1 86 ? 1.257 6.448 -2.850 1.00 90.94 86 CYS A C 1
ATOM 678 O O . CYS A 1 86 ? 2.207 6.083 -2.170 1.00 90.94 86 CYS A O 1
ATOM 680 N N . TRP A 1 87 ? 0.143 6.912 -2.287 1.00 93.31 87 TRP A N 1
ATOM 681 C CA . TRP A 1 87 ? -0.033 6.945 -0.835 1.00 93.31 87 TRP A CA 1
ATOM 682 C C . TRP A 1 87 ? -0.303 5.531 -0.310 1.00 93.31 87 TRP A C 1
ATOM 684 O O . TRP A 1 87 ? -1.323 4.931 -0.637 1.00 93.31 87 TRP A O 1
ATOM 694 N N . GLY A 1 88 ? 0.619 5.004 0.495 1.00 94.12 88 GLY A N 1
ATOM 695 C CA . GLY A 1 88 ? 0.572 3.660 1.080 1.00 94.12 88 GLY A CA 1
ATOM 696 C C . GLY A 1 88 ? 0.131 3.676 2.543 1.00 94.12 88 GLY A C 1
ATOM 697 O O . GLY A 1 88 ? 0.834 3.154 3.400 1.00 94.12 88 GLY A O 1
ATOM 698 N N . ILE A 1 89 ? -0.978 4.349 2.851 1.00 93.12 89 ILE A N 1
ATOM 699 C CA . ILE A 1 89 ? -1.458 4.529 4.230 1.00 93.12 89 ILE A CA 1
ATOM 700 C C . ILE A 1 89 ? -2.210 3.269 4.687 1.00 93.12 89 ILE A C 1
ATOM 702 O O . ILE A 1 89 ? -3.085 2.782 3.972 1.00 93.12 89 ILE A O 1
ATOM 706 N N . ARG A 1 90 ? -1.904 2.761 5.888 1.00 93.75 90 ARG A N 1
ATOM 707 C CA . ARG A 1 90 ? -2.655 1.655 6.506 1.00 93.75 90 ARG A CA 1
ATOM 708 C C . ARG A 1 90 ? -3.978 2.138 7.112 1.00 93.75 90 ARG A C 1
ATOM 710 O O . ARG A 1 90 ? -4.015 3.254 7.636 1.00 93.75 90 ARG A O 1
ATOM 717 N N . PRO A 1 91 ? -5.028 1.295 7.129 1.00 92.62 91 PRO A N 1
ATOM 718 C CA . PRO A 1 91 ? -6.174 1.542 7.998 1.00 92.62 91 PRO A CA 1
ATOM 719 C C . PRO A 1 91 ? -5.728 1.543 9.464 1.00 92.62 91 PRO A C 1
ATOM 721 O O . PRO A 1 91 ? -4.760 0.875 9.834 1.00 92.62 91 PRO A O 1
ATOM 724 N N . LEU A 1 92 ? -6.445 2.263 10.316 1.00 90.56 92 LEU A N 1
ATOM 725 C CA . LEU A 1 92 ? -6.290 2.137 11.757 1.00 90.56 92 LEU A CA 1
ATOM 726 C C . LEU A 1 92 ? -7.026 0.885 12.249 1.00 90.56 92 LEU A C 1
ATOM 728 O O . LEU A 1 92 ? -8.037 0.494 11.665 1.00 90.56 92 LEU A O 1
ATOM 732 N N . PRO A 1 93 ? -6.608 0.272 13.370 1.00 90.62 93 PRO A N 1
ATOM 733 C CA . PRO A 1 93 ? -7.312 -0.901 13.886 1.00 90.62 93 PRO A CA 1
ATOM 734 C C . PRO A 1 93 ? -8.790 -0.622 14.219 1.00 90.62 93 PRO A C 1
ATOM 736 O O . PRO A 1 93 ? -9.628 -1.513 14.096 1.00 90.62 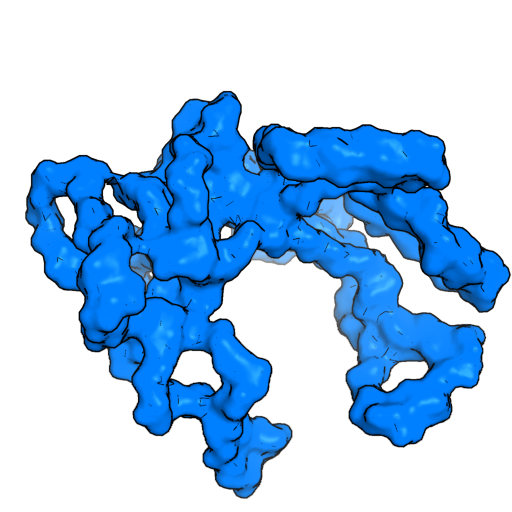93 PRO A O 1
ATOM 739 N N . VAL A 1 94 ? -9.123 0.620 14.593 1.00 88.81 94 VAL A N 1
ATOM 740 C CA . VAL A 1 94 ? -10.507 1.056 14.843 1.00 88.81 94 VAL A CA 1
ATOM 741 C C . VAL A 1 94 ? -11.368 1.082 13.573 1.00 88.81 94 VAL A C 1
ATOM 743 O O . VAL A 1 94 ? -12.570 0.838 13.657 1.00 88.81 94 VAL A O 1
ATOM 746 N N . ASP A 1 95 ? -10.769 1.265 12.392 1.00 91.44 95 ASP A N 1
ATOM 747 C CA . ASP A 1 95 ? -11.492 1.270 11.112 1.00 91.44 95 ASP A CA 1
ATOM 748 C C . ASP A 1 95 ? -12.089 -0.112 10.791 1.00 91.44 95 ASP A C 1
ATOM 750 O O . ASP A 1 95 ? -13.062 -0.229 10.047 1.00 91.44 95 ASP A O 1
ATOM 754 N N . LEU A 1 96 ? -11.552 -1.176 11.403 1.00 93.00 96 LEU A N 1
ATOM 755 C CA . LEU A 1 96 ? -12.087 -2.535 11.293 1.00 93.00 96 LEU A CA 1
ATOM 756 C C . LEU A 1 96 ? -13.282 -2.793 12.228 1.00 93.00 96 LEU A C 1
ATOM 758 O O . LEU A 1 96 ? -13.879 -3.873 12.181 1.00 93.00 96 LEU A O 1
ATOM 762 N N . ARG A 1 97 ? -13.614 -1.841 13.108 1.00 92.38 97 ARG A N 1
ATOM 763 C CA . ARG A 1 97 ? -14.587 -1.988 14.203 1.00 92.38 97 ARG A CA 1
ATOM 764 C C . ARG A 1 97 ? -15.549 -0.796 14.308 1.00 92.38 97 ARG A C 1
ATOM 766 O O . ARG A 1 97 ? -15.982 -0.430 15.402 1.00 92.38 97 ARG A O 1
ATOM 773 N N . LEU A 1 98 ? -15.856 -0.154 13.178 1.00 91.62 98 LEU A N 1
ATOM 774 C CA . LEU A 1 98 ? -16.656 1.072 13.154 1.00 91.62 98 LEU A CA 1
ATOM 775 C C . LEU A 1 98 ? -18.108 0.865 13.623 1.00 91.62 98 LEU A C 1
ATOM 777 O O . LEU A 1 98 ? -18.681 1.780 14.211 1.00 91.62 98 LEU A O 1
ATOM 781 N N . GLN A 1 99 ? -18.719 -0.306 13.407 1.00 93.50 99 GLN A N 1
ATOM 782 C CA . GLN A 1 99 ? -20.075 -0.568 13.901 1.00 93.50 99 GLN A CA 1
ATOM 783 C C . GLN A 1 99 ? -20.086 -0.682 15.425 1.00 93.50 99 GLN A C 1
ATOM 785 O O . GLN A 1 99 ? -20.910 -0.032 16.074 1.00 93.50 99 GLN A O 1
ATOM 790 N N . SER A 1 100 ? -19.170 -1.472 15.995 1.00 91.62 100 SER A N 1
ATOM 791 C CA . SER A 1 100 ? -19.010 -1.561 17.452 1.00 91.62 100 SER A CA 1
ATOM 792 C C . SER A 1 100 ? -18.742 -0.189 18.060 1.00 91.62 100 SER A C 1
ATOM 794 O O . SER A 1 100 ? -19.372 0.185 19.049 1.00 91.62 100 SER A O 1
ATOM 796 N N . LEU A 1 101 ? -17.886 0.595 17.406 1.00 89.56 101 LEU A N 1
ATOM 797 C CA . LEU A 1 101 ? -17.563 1.942 17.832 1.00 89.56 101 LEU A CA 1
ATOM 798 C C . LEU A 1 101 ? -18.788 2.856 17.902 1.00 89.56 101 LEU A C 1
ATOM 800 O O . LEU A 1 101 ? -19.069 3.443 18.946 1.00 89.56 101 LEU A O 1
ATOM 804 N N . PHE A 1 102 ? -19.514 3.018 16.795 1.00 91.19 102 PHE A N 1
ATOM 805 C CA . PHE A 1 102 ? -20.645 3.945 16.781 1.00 91.19 102 PHE A CA 1
ATOM 806 C C . PHE A 1 102 ? -21.757 3.496 17.726 1.00 91.19 102 PHE A C 1
ATOM 808 O O . PHE A 1 102 ? -22.471 4.341 18.262 1.00 91.19 102 PHE A O 1
ATOM 815 N N . LYS A 1 103 ? -21.882 2.188 17.972 1.00 91.94 103 LYS A N 1
ATOM 816 C CA . LYS A 1 103 ? -22.784 1.658 18.993 1.00 91.94 103 LYS A CA 1
ATOM 817 C C . LYS A 1 103 ? -22.373 2.092 20.395 1.00 91.94 103 LYS A C 1
ATOM 819 O O . LYS A 1 103 ? -23.225 2.539 21.155 1.00 91.94 103 LYS A O 1
ATOM 824 N N . GLU A 1 104 ? -21.092 1.988 20.731 1.00 90.19 104 GLU A N 1
ATOM 825 C CA . GLU A 1 104 ? -20.582 2.401 22.040 1.00 90.19 104 GLU A CA 1
ATOM 826 C C . GLU A 1 104 ? -20.731 3.909 22.275 1.00 90.19 104 GLU A C 1
ATOM 828 O O . GLU A 1 104 ? -21.122 4.327 23.360 1.00 90.19 104 GLU A O 1
ATOM 833 N N . LEU A 1 105 ? -20.524 4.715 21.231 1.00 88.81 105 LEU A N 1
ATOM 834 C CA . LEU A 1 105 ? -20.737 6.164 21.275 1.00 88.81 105 LEU A CA 1
ATOM 835 C C . LEU A 1 105 ? -22.224 6.575 21.281 1.00 88.81 105 LEU A C 1
ATOM 837 O O . LEU A 1 105 ? -22.522 7.767 21.329 1.00 88.81 105 LEU A O 1
ATOM 841 N N . GLY A 1 106 ? -23.170 5.631 21.179 1.00 91.88 106 GLY A N 1
ATOM 842 C CA . GLY A 1 106 ? -24.603 5.934 21.076 1.00 91.88 106 GLY A CA 1
ATOM 843 C C . GLY A 1 106 ? -24.989 6.668 19.784 1.00 91.88 106 GLY A C 1
ATOM 844 O O . GLY A 1 106 ? -25.963 7.414 19.756 1.00 91.88 106 GLY A O 1
ATOM 845 N N . GLN A 1 107 ? -24.212 6.490 18.712 1.00 92.50 107 GLN A N 1
ATOM 846 C CA . GLN A 1 107 ? -24.357 7.193 17.431 1.00 92.50 107 GLN A CA 1
ATOM 847 C C . GLN A 1 107 ? -24.923 6.318 16.304 1.00 92.50 107 GLN A C 1
ATOM 849 O O . GLN A 1 107 ? -25.075 6.804 15.183 1.00 92.50 107 GLN A O 1
ATOM 854 N N . SER A 1 108 ? -25.258 5.051 16.570 1.00 94.25 108 SER A N 1
ATOM 855 C CA . SER A 1 108 ? -25.796 4.131 15.556 1.00 94.25 108 SER A CA 1
ATOM 856 C C . SER A 1 108 ? -27.024 4.686 14.830 1.00 94.25 108 SER A C 1
ATOM 858 O O . SER A 1 108 ? -27.060 4.648 13.600 1.00 94.25 108 SER A O 1
ATOM 860 N N . ASP A 1 109 ? -27.985 5.252 15.567 1.00 94.94 109 ASP A N 1
ATOM 861 C CA . ASP A 1 109 ? -29.221 5.791 14.983 1.00 94.94 109 ASP A CA 1
ATOM 862 C C . ASP A 1 109 ? -28.919 6.961 14.043 1.00 94.94 109 ASP A C 1
ATOM 864 O O . ASP A 1 109 ? -29.366 6.976 12.901 1.00 94.94 109 ASP A O 1
ATOM 868 N N . LYS A 1 110 ? -28.047 7.879 14.470 1.00 95.12 110 LYS A N 1
ATOM 869 C CA . LYS A 1 110 ? -27.639 9.047 13.681 1.00 95.12 110 LYS A CA 1
ATOM 870 C C . LYS A 1 110 ? -26.933 8.665 12.375 1.00 95.12 110 LYS A C 1
ATOM 872 O O . LYS A 1 110 ? -27.178 9.272 11.337 1.00 95.12 110 LYS A O 1
ATOM 877 N N . ILE A 1 111 ? -26.054 7.661 12.415 1.00 94.31 111 ILE A N 1
ATOM 878 C CA . ILE A 1 111 ? -25.360 7.144 11.223 1.00 94.31 111 ILE A CA 1
ATOM 879 C C . ILE A 1 111 ? -26.366 6.524 10.240 1.00 94.31 111 ILE A C 1
ATOM 881 O O . ILE A 1 111 ? -26.276 6.769 9.036 1.00 94.31 111 ILE A O 1
ATOM 885 N N . SER A 1 112 ? -27.350 5.784 10.758 1.00 92.75 112 SER A N 1
ATOM 886 C CA . SER A 1 112 ? -28.433 5.192 9.966 1.00 92.75 112 SER A CA 1
ATOM 887 C C . SER A 1 112 ? -29.355 6.253 9.350 1.00 92.75 112 SER A C 1
ATOM 889 O O . SER A 1 112 ? -29.656 6.190 8.159 1.00 92.75 112 SER A O 1
ATOM 891 N N . GLU A 1 113 ? -29.742 7.280 10.114 1.00 95.81 113 GLU A N 1
ATOM 892 C CA . GLU A 1 113 ? -30.547 8.418 9.638 1.00 95.81 113 GLU A CA 1
ATOM 893 C C . GLU A 1 113 ? -29.863 9.181 8.494 1.00 95.81 113 GLU A C 1
ATOM 895 O O . GLU A 1 113 ? -30.527 9.652 7.571 1.00 95.81 113 GLU A O 1
ATOM 900 N N . TRP A 1 114 ? -28.530 9.269 8.513 1.00 95.50 114 TRP A N 1
ATOM 901 C CA . TRP A 1 114 ? -27.733 9.839 7.421 1.00 95.50 114 TRP A CA 1
ATOM 902 C C . TRP A 1 114 ? -27.592 8.916 6.200 1.00 95.50 114 TRP A C 1
ATOM 904 O O . TRP A 1 114 ? -26.991 9.309 5.201 1.00 95.50 114 TRP A O 1
ATOM 914 N N . GLY A 1 115 ? -28.149 7.704 6.255 1.00 92.44 115 GLY A N 1
ATOM 915 C CA . GLY A 1 115 ? -28.126 6.732 5.165 1.00 92.44 115 GLY A CA 1
ATOM 916 C C . GLY A 1 115 ? -26.816 5.952 5.043 1.00 92.44 115 GLY A C 1
ATOM 917 O O . GLY A 1 115 ? -26.589 5.309 4.016 1.00 92.44 115 GLY A O 1
ATOM 918 N N . TYR A 1 116 ? -25.946 5.992 6.056 1.00 91.44 116 TYR A N 1
ATOM 919 C CA . TYR A 1 116 ? -24.707 5.221 6.052 1.00 91.44 116 TYR A CA 1
ATOM 920 C C . TYR A 1 116 ? -24.943 3.793 6.551 1.00 91.44 116 TYR A C 1
ATOM 922 O O . TYR A 1 116 ? -25.601 3.562 7.564 1.00 91.44 116 TYR A O 1
ATOM 930 N N . SER A 1 117 ? -24.332 2.827 5.865 1.00 89.00 117 SER A N 1
ATOM 931 C CA . SER A 1 117 ? -24.242 1.440 6.321 1.00 89.00 117 SER A CA 1
ATOM 932 C C . SER A 1 117 ? -22.834 1.187 6.843 1.00 89.00 117 SER A C 1
ATOM 934 O O . SER A 1 117 ? -21.883 1.166 6.062 1.00 89.00 117 SER A O 1
ATOM 936 N N . VAL A 1 118 ? -22.701 0.988 8.154 1.00 92.25 118 VAL A N 1
ATOM 937 C CA . VAL A 1 118 ? -21.417 0.719 8.813 1.00 92.25 118 VAL A CA 1
ATOM 938 C C . VAL A 1 118 ? -21.418 -0.695 9.389 1.00 92.25 118 VAL A C 1
ATOM 940 O O . VAL A 1 118 ? -22.377 -1.110 10.043 1.00 92.25 118 VAL A O 1
ATOM 943 N N . ALA A 1 119 ? -20.334 -1.429 9.147 1.00 94.12 119 ALA A N 1
ATOM 944 C CA . ALA A 1 119 ? -20.136 -2.801 9.600 1.00 94.12 119 ALA A CA 1
ATOM 945 C C . ALA A 1 119 ? -18.766 -2.965 10.271 1.00 94.12 119 ALA A C 1
ATOM 947 O O . ALA A 1 119 ? -17.833 -2.209 9.991 1.00 94.12 119 ALA A O 1
ATOM 948 N N . ASP A 1 120 ? -18.653 -3.979 11.126 1.00 95.12 120 ASP A N 1
ATOM 949 C CA . ASP A 1 120 ? -17.358 -4.474 11.583 1.00 95.12 120 ASP A CA 1
ATOM 950 C C . ASP A 1 120 ? -16.817 -5.475 10.559 1.00 95.12 120 ASP A C 1
ATOM 952 O O . ASP A 1 120 ? -17.548 -6.321 10.039 1.00 95.12 120 ASP A O 1
ATOM 956 N N . TRP A 1 121 ? -15.523 -5.390 10.270 1.00 95.31 121 TRP A N 1
ATOM 957 C CA . TRP A 1 121 ? -14.857 -6.334 9.380 1.00 95.31 121 TRP A CA 1
ATOM 958 C C . TRP A 1 121 ? -14.661 -7.677 10.097 1.00 95.31 121 TRP A C 1
ATOM 960 O O . TRP A 1 121 ? -14.222 -7.684 11.248 1.00 95.31 121 TRP A O 1
ATOM 970 N N . PRO A 1 122 ? -14.886 -8.832 9.447 1.00 95.25 122 PRO A N 1
ATOM 971 C CA . PRO A 1 122 ? -14.748 -10.151 10.075 1.00 95.25 122 PRO A CA 1
ATOM 972 C C . PRO A 1 122 ? -13.280 -10.602 10.225 1.00 95.25 122 PRO A C 1
ATOM 974 O O . PRO A 1 122 ? -12.982 -11.788 10.157 1.00 95.25 122 PRO A O 1
ATOM 977 N N . ILE A 1 123 ? -12.359 -9.652 10.394 1.00 92.50 123 ILE A N 1
ATOM 978 C CA . ILE A 1 123 ? -10.918 -9.845 10.586 1.00 92.50 123 ILE A CA 1
ATOM 979 C C . ILE A 1 123 ? -10.429 -8.879 11.667 1.00 92.50 123 ILE A C 1
ATOM 981 O O . ILE A 1 123 ? -10.992 -7.793 11.839 1.00 92.50 123 ILE A O 1
ATOM 985 N N . SER A 1 124 ? -9.421 -9.264 12.441 1.00 90.12 124 SER A N 1
ATOM 986 C CA . SER A 1 124 ? -8.719 -8.360 13.355 1.00 90.12 124 SER A CA 1
ATOM 987 C C . SER A 1 124 ? -7.539 -7.671 12.669 1.00 90.12 124 SER A C 1
ATOM 989 O O . SER A 1 124 ? -7.029 -8.128 11.647 1.00 90.12 124 SER A O 1
ATOM 991 N N . TYR A 1 125 ? -7.071 -6.567 13.254 1.00 91.56 125 TYR A N 1
ATOM 992 C CA . TYR A 1 125 ? -5.881 -5.887 12.745 1.00 91.56 125 TYR A CA 1
ATOM 993 C C . TYR A 1 125 ? -4.626 -6.762 12.866 1.00 91.56 125 TYR A C 1
ATOM 995 O O . TYR A 1 125 ? -3.816 -6.773 11.949 1.00 91.56 125 TYR A O 1
ATOM 1003 N N . ASN A 1 126 ? -4.499 -7.550 13.941 1.00 90.06 126 ASN A N 1
ATOM 1004 C CA . ASN A 1 126 ? -3.369 -8.465 14.134 1.00 90.06 126 ASN A CA 1
ATOM 1005 C C . ASN A 1 126 ? -3.315 -9.552 13.050 1.00 90.06 126 ASN A C 1
ATOM 1007 O O . ASN A 1 126 ? -2.233 -9.900 12.591 1.00 90.06 126 ASN A O 1
ATOM 1011 N N . GLU A 1 127 ? -4.471 -10.058 12.606 1.00 91.00 127 GLU A N 1
ATOM 1012 C CA . GLU A 1 127 ? -4.546 -10.999 11.478 1.00 91.00 127 GLU A CA 1
ATOM 1013 C C . GLU A 1 127 ? -4.191 -10.329 10.143 1.00 91.00 127 GLU A C 1
ATOM 1015 O O . GLU A 1 127 ? -3.606 -10.958 9.263 1.00 91.00 127 GLU A O 1
ATOM 1020 N N . LEU A 1 128 ? -4.533 -9.047 9.987 1.00 92.25 128 LEU A N 1
ATOM 1021 C CA . LEU A 1 128 ? -4.299 -8.282 8.764 1.00 92.25 128 LEU A CA 1
ATOM 1022 C C . LEU A 1 128 ? -2.851 -7.765 8.647 1.00 92.25 128 LEU A C 1
ATOM 1024 O O . LEU A 1 128 ? -2.322 -7.660 7.540 1.00 92.25 128 LEU A O 1
ATOM 1028 N N . GLU A 1 129 ? -2.200 -7.445 9.767 1.00 93.00 129 GLU A N 1
ATOM 1029 C CA . GLU A 1 129 ? -0.894 -6.777 9.815 1.00 93.00 129 GLU A CA 1
ATOM 1030 C C . GLU A 1 129 ? 0.222 -7.516 9.049 1.00 93.00 129 GLU A C 1
ATOM 1032 O O . GLU A 1 129 ? 0.890 -6.859 8.245 1.00 93.00 129 GLU A O 1
ATOM 1037 N N . PRO A 1 130 ? 0.412 -8.847 9.178 1.00 93.88 130 PRO A N 1
ATOM 1038 C CA . PRO A 1 130 ? 1.422 -9.562 8.395 1.00 93.88 130 PRO A CA 1
ATOM 1039 C C . PRO A 1 130 ? 1.202 -9.441 6.883 1.00 93.88 130 PRO A C 1
ATOM 1041 O O . PRO A 1 130 ? 2.155 -9.296 6.119 1.00 93.88 130 PRO A O 1
ATOM 1044 N N . VAL A 1 131 ? -0.058 -9.432 6.440 1.00 93.94 131 VAL A N 1
ATOM 1045 C CA . VAL A 1 131 ? -0.405 -9.275 5.021 1.00 93.94 131 VAL A CA 1
ATOM 1046 C C . VAL A 1 131 ? -0.171 -7.836 4.557 1.00 93.94 131 VAL A C 1
ATOM 1048 O O . VAL A 1 131 ? 0.306 -7.633 3.442 1.00 93.94 131 VAL A O 1
ATOM 1051 N N . LEU A 1 132 ? -0.427 -6.835 5.407 1.00 95.38 132 LEU A N 1
ATOM 1052 C CA . LEU A 1 132 ? -0.089 -5.437 5.114 1.00 95.38 132 LEU A CA 1
ATOM 1053 C C . LEU A 1 132 ? 1.425 -5.230 4.996 1.00 95.38 132 LEU A C 1
ATOM 1055 O O . LEU A 1 132 ? 1.858 -4.540 4.078 1.00 95.38 132 LEU A O 1
ATOM 1059 N N . ASN A 1 133 ? 2.229 -5.875 5.846 1.00 95.75 133 ASN A N 1
ATOM 1060 C CA . ASN A 1 133 ? 3.693 -5.843 5.741 1.00 95.75 133 ASN A CA 1
ATOM 1061 C C . ASN A 1 133 ? 4.159 -6.367 4.368 1.00 95.75 133 ASN A C 1
ATOM 1063 O O . ASN A 1 133 ? 5.018 -5.770 3.718 1.00 95.75 133 ASN A O 1
ATOM 1067 N N . ILE A 1 134 ? 3.558 -7.462 3.891 1.00 95.19 134 ILE A N 1
ATOM 1068 C CA . ILE A 1 134 ? 3.842 -8.012 2.559 1.00 95.19 134 ILE A CA 1
ATOM 1069 C C . ILE A 1 134 ? 3.360 -7.078 1.447 1.00 95.19 134 ILE A C 1
ATOM 1071 O O . ILE A 1 134 ? 4.086 -6.860 0.478 1.00 95.19 134 ILE A O 1
ATOM 1075 N N . ALA A 1 135 ? 2.160 -6.509 1.575 1.00 95.44 135 ALA A N 1
ATOM 1076 C CA . ALA A 1 135 ? 1.646 -5.546 0.609 1.00 95.44 135 ALA A CA 1
ATOM 1077 C C . ALA A 1 135 ? 2.598 -4.351 0.485 1.00 95.44 135 ALA A C 1
ATOM 1079 O O . ALA A 1 135 ? 2.959 -3.967 -0.620 1.00 95.44 135 ALA A O 1
ATOM 1080 N N . GLU A 1 136 ? 3.093 -3.817 1.598 1.00 97.06 136 GLU A N 1
ATOM 1081 C CA . GLU A 1 136 ? 4.081 -2.743 1.591 1.00 97.06 136 GLU A CA 1
ATOM 1082 C C . GLU A 1 136 ? 5.392 -3.145 0.918 1.00 97.06 136 GLU A C 1
ATOM 1084 O O . GLU A 1 136 ? 5.950 -2.339 0.173 1.00 97.06 136 GLU A O 1
ATOM 1089 N N . ALA A 1 137 ? 5.868 -4.378 1.120 1.00 95.75 137 ALA A N 1
ATOM 1090 C CA . ALA A 1 137 ? 7.035 -4.907 0.414 1.00 95.75 137 ALA A CA 1
ATOM 1091 C C . ALA A 1 137 ? 6.801 -4.985 -1.107 1.00 95.75 137 ALA A C 1
ATOM 1093 O O . ALA A 1 137 ? 7.620 -4.522 -1.896 1.00 95.75 137 ALA A O 1
ATOM 1094 N N . ILE A 1 138 ? 5.647 -5.484 -1.546 1.00 95.31 138 ILE A N 1
ATOM 1095 C CA . ILE A 1 138 ? 5.292 -5.513 -2.974 1.00 95.31 138 ILE A CA 1
ATOM 1096 C C . ILE A 1 138 ? 5.233 -4.090 -3.547 1.00 95.31 138 ILE A C 1
ATOM 1098 O O . ILE A 1 138 ? 5.782 -3.799 -4.609 1.00 95.31 138 ILE A O 1
ATOM 1102 N N . LEU A 1 139 ? 4.630 -3.168 -2.804 1.00 95.69 139 LEU A N 1
ATOM 1103 C CA . LEU A 1 139 ? 4.434 -1.776 -3.196 1.00 95.69 139 LEU A CA 1
ATOM 1104 C C . LEU A 1 139 ? 5.691 -0.899 -3.040 1.00 95.69 139 LEU A C 1
ATOM 1106 O O . LEU A 1 139 ? 5.663 0.252 -3.471 1.00 95.69 139 LEU A O 1
ATOM 1110 N N . SER A 1 140 ? 6.776 -1.408 -2.440 1.00 95.81 140 SER A N 1
ATOM 1111 C CA . SER A 1 140 ? 7.935 -0.623 -1.972 1.00 95.81 140 SER A CA 1
ATOM 1112 C C . SER A 1 140 ? 7.535 0.605 -1.151 1.00 95.81 140 SER A C 1
ATOM 1114 O O . SER A 1 140 ? 7.909 1.729 -1.487 1.00 95.81 140 SER A O 1
ATOM 1116 N N . VAL A 1 141 ? 6.719 0.423 -0.112 1.00 97.19 141 VAL A N 1
ATOM 1117 C CA . VAL A 1 141 ? 6.290 1.553 0.721 1.00 97.19 141 VAL A CA 1
ATOM 1118 C C . VAL A 1 141 ? 7.435 2.017 1.615 1.00 97.19 141 VAL A C 1
ATOM 1120 O O . VAL A 1 141 ? 8.041 1.233 2.344 1.00 97.19 141 VAL A O 1
ATOM 1123 N N . GLY A 1 142 ? 7.725 3.314 1.560 1.00 96.44 142 GLY A N 1
ATOM 1124 C CA . GLY A 1 142 ? 8.640 3.988 2.472 1.00 96.44 142 GLY A CA 1
ATOM 1125 C C . GLY A 1 142 ? 7.911 4.900 3.445 1.00 96.44 142 GLY A C 1
ATOM 1126 O O . GLY A 1 142 ? 7.043 5.659 3.019 1.00 96.44 142 GLY A O 1
ATOM 1127 N N . GLY A 1 143 ? 8.277 4.864 4.726 1.00 96.31 143 GLY A N 1
ATOM 1128 C CA . GLY A 1 143 ? 7.627 5.668 5.764 1.00 96.31 143 GLY A CA 1
ATOM 1129 C C . GLY A 1 143 ? 8.289 5.546 7.138 1.00 96.31 143 GLY A C 1
ATOM 1130 O O . GLY A 1 143 ? 9.331 4.904 7.279 1.00 96.31 143 GLY A O 1
ATOM 1131 N N . ASP A 1 144 ? 7.655 6.137 8.154 1.00 95.81 144 ASP A N 1
ATOM 1132 C CA . ASP A 1 144 ? 8.039 6.019 9.566 1.00 95.81 144 ASP A CA 1
ATOM 1133 C C . ASP A 1 144 ? 6.811 5.735 10.447 1.00 95.81 144 ASP A C 1
ATOM 1135 O O . ASP A 1 144 ? 6.046 6.633 10.804 1.00 95.81 144 ASP A O 1
ATOM 1139 N N . HIS A 1 145 ? 6.623 4.468 10.830 1.00 94.31 145 HIS A N 1
ATOM 1140 C CA . HIS A 1 145 ? 5.527 4.084 11.720 1.00 94.31 145 HIS A CA 1
ATOM 1141 C C . HIS A 1 145 ? 5.631 4.733 13.103 1.00 94.31 145 HIS A C 1
ATOM 1143 O O . HIS A 1 145 ? 4.598 5.021 13.703 1.00 94.31 145 HIS A O 1
ATOM 1149 N N . GLN A 1 146 ? 6.836 4.991 13.624 1.00 93.44 146 GLN A N 1
ATOM 1150 C CA . GLN A 1 146 ? 6.982 5.597 14.949 1.00 93.44 146 GLN A CA 1
ATOM 1151 C C . GLN A 1 146 ? 6.502 7.045 14.931 1.00 93.44 146 GLN A C 1
ATOM 1153 O O . GLN A 1 146 ? 5.669 7.423 15.761 1.00 93.44 146 GLN A O 1
ATOM 1158 N N . GLY A 1 147 ? 6.960 7.823 13.948 1.00 94.25 147 GLY A N 1
ATOM 1159 C CA . GLY A 1 147 ? 6.471 9.168 13.685 1.00 94.25 147 GLY A CA 1
ATOM 1160 C C . GLY A 1 147 ? 4.960 9.182 13.490 1.00 94.25 147 GLY A C 1
ATOM 1161 O O . GLY A 1 147 ? 4.261 9.910 14.193 1.00 94.25 147 GLY A O 1
ATOM 1162 N N . ILE A 1 148 ? 4.430 8.351 12.585 1.00 94.69 148 ILE A N 1
ATOM 1163 C CA . ILE A 1 148 ? 2.990 8.312 12.270 1.00 94.69 148 ILE A CA 1
ATOM 1164 C C . ILE A 1 148 ? 2.161 7.975 13.513 1.00 94.69 148 ILE A C 1
ATOM 1166 O O . ILE A 1 148 ? 1.181 8.658 13.816 1.00 94.69 148 ILE A O 1
ATOM 1170 N N . ASN A 1 149 ? 2.579 6.973 14.288 1.00 93.25 149 ASN A N 1
ATOM 1171 C CA . ASN A 1 149 ? 1.900 6.599 15.524 1.00 93.25 149 ASN A CA 1
ATOM 1172 C C . ASN A 1 149 ? 1.932 7.730 16.556 1.00 93.25 149 ASN A C 1
ATOM 1174 O O . ASN A 1 149 ? 0.946 7.923 17.270 1.00 93.25 149 ASN A O 1
ATOM 1178 N N . LYS A 1 150 ? 3.028 8.494 16.633 1.00 92.75 150 LYS A N 1
ATOM 1179 C CA . LYS A 1 150 ? 3.106 9.693 17.474 1.00 92.75 150 LYS A CA 1
ATOM 1180 C C . LYS A 1 150 ? 2.105 10.755 17.006 1.00 92.75 150 LYS A C 1
ATOM 1182 O O . LYS A 1 150 ? 1.323 11.240 17.823 1.00 92.75 150 LYS A O 1
ATOM 1187 N N . SER A 1 151 ? 2.062 11.061 15.706 1.00 93.31 151 SER A N 1
ATOM 1188 C CA . SER A 1 151 ? 1.097 12.003 15.116 1.00 93.31 151 SER A CA 1
ATOM 1189 C C . SER A 1 151 ? -0.348 11.626 15.433 1.00 93.31 151 SER A C 1
ATOM 1191 O O . SER A 1 151 ? -1.133 12.477 15.850 1.00 93.31 151 SER A O 1
ATOM 1193 N N . ILE A 1 152 ? -0.691 10.344 15.274 1.00 91.56 152 ILE A N 1
ATOM 1194 C CA . ILE A 1 152 ? -2.024 9.813 15.566 1.00 91.56 152 ILE A CA 1
ATOM 1195 C C . ILE A 1 152 ? -2.341 9.981 17.054 1.00 91.56 152 ILE A C 1
ATOM 1197 O O . ILE A 1 152 ? -3.333 10.627 17.392 1.00 91.56 152 ILE A O 1
ATOM 1201 N N . LYS A 1 153 ? -1.481 9.464 17.945 1.00 89.31 153 LYS A N 1
ATOM 1202 C CA . LYS A 1 153 ? -1.703 9.472 19.402 1.00 89.31 153 LYS A CA 1
ATOM 1203 C C . LYS A 1 153 ? -1.844 10.877 19.981 1.00 89.31 153 LYS A C 1
ATOM 1205 O O . LYS A 1 153 ? -2.575 11.080 20.951 1.00 89.31 153 LYS A O 1
ATOM 1210 N N . GLU A 1 154 ? -1.141 11.847 19.405 1.00 90.44 154 GLU A N 1
ATOM 1211 C CA . GLU A 1 154 ? -1.148 13.225 19.888 1.00 90.44 154 GLU A CA 1
ATOM 1212 C C . GLU A 1 154 ? -2.253 14.097 19.275 1.00 90.44 154 GLU A C 1
ATOM 1214 O O . GLU A 1 154 ? -2.497 15.199 19.782 1.00 90.44 154 GLU A O 1
ATOM 1219 N N . SER A 1 155 ? -2.954 13.607 18.250 1.00 88.31 155 SER A N 1
ATOM 1220 C CA . SER A 1 155 ? -4.020 14.350 17.577 1.00 88.31 155 SER A CA 1
ATOM 1221 C C . SER A 1 155 ? -5.230 14.628 18.494 1.00 88.31 155 SER A C 1
ATOM 1223 O O . SER A 1 155 ? -5.550 13.816 19.372 1.00 88.31 155 SER A O 1
ATOM 1225 N N . PRO A 1 156 ? -5.944 15.759 18.302 1.00 88.06 156 PRO A N 1
ATOM 1226 C CA . PRO A 1 156 ? -7.116 16.092 19.113 1.00 88.06 156 PRO A CA 1
ATOM 1227 C C . PRO A 1 156 ? -8.223 15.041 19.028 1.00 88.06 156 PRO A C 1
ATOM 1229 O O 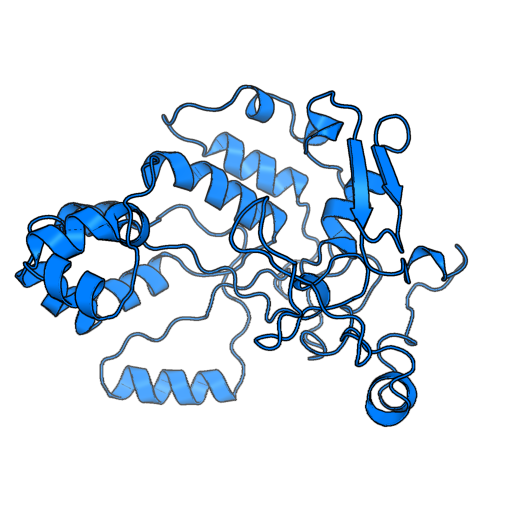. PRO A 1 156 ? -8.783 14.666 20.055 1.00 88.06 156 PRO A O 1
ATOM 1232 N N . TRP A 1 157 ? -8.499 14.534 17.820 1.00 85.62 157 TRP A N 1
ATOM 1233 C CA . TRP A 1 157 ? -9.548 13.538 17.612 1.00 85.62 157 TRP A CA 1
ATOM 1234 C C . TRP A 1 157 ? -9.226 12.250 18.371 1.00 85.62 157 TRP A C 1
ATOM 1236 O O . TRP A 1 157 ? -10.082 11.747 19.084 1.00 85.62 157 TRP A O 1
ATOM 1246 N N . PHE A 1 158 ? -7.981 11.767 18.316 1.00 86.62 158 PHE A N 1
ATOM 1247 C CA . PHE A 1 158 ? -7.587 10.533 18.991 1.00 86.62 158 PHE A CA 1
ATOM 1248 C C . PHE A 1 158 ? -7.685 10.667 20.509 1.00 86.62 158 PHE A C 1
ATOM 1250 O O . PHE A 1 158 ? -8.149 9.752 21.189 1.00 86.62 158 PHE A O 1
ATOM 1257 N N . LYS A 1 159 ? -7.260 11.811 21.057 1.00 86.38 159 LYS A N 1
ATOM 1258 C CA . LYS A 1 159 ? -7.348 12.102 22.494 1.00 86.38 159 LYS A CA 1
ATOM 1259 C C . LYS A 1 159 ? -8.796 12.167 22.972 1.00 86.38 159 LYS A C 1
ATOM 1261 O O . LYS A 1 159 ? -9.106 11.503 23.956 1.00 86.38 159 LYS A O 1
ATOM 1266 N N . ALA A 1 160 ? -9.645 12.921 22.273 1.00 83.25 160 ALA A N 1
ATOM 1267 C CA . ALA A 1 160 ? -11.063 13.059 22.603 1.00 83.25 160 ALA A CA 1
ATOM 1268 C C . ALA A 1 160 ? -11.768 11.703 22.540 1.00 83.25 160 ALA A C 1
ATOM 1270 O O . ALA A 1 160 ? -12.336 11.242 23.522 1.00 83.25 160 ALA A O 1
ATOM 1271 N N . PHE A 1 161 ? -11.598 11.012 21.417 1.00 80.00 161 PHE A N 1
ATOM 1272 C CA . PHE A 1 161 ? -12.177 9.702 21.182 1.00 80.00 161 PHE A CA 1
ATOM 1273 C C . PHE A 1 161 ? -11.823 8.708 22.281 1.00 80.00 161 PHE A C 1
ATOM 1275 O O . PHE A 1 161 ? -12.674 8.023 22.830 1.00 80.00 161 PHE A O 1
ATOM 1282 N N . SER A 1 162 ? -10.557 8.678 22.674 1.00 76.62 162 SER A N 1
ATOM 1283 C CA . SER A 1 162 ? -10.121 7.705 23.660 1.00 76.62 162 SER A CA 1
ATOM 1284 C C . SER A 1 162 ? -10.506 8.040 25.102 1.00 76.62 162 SER A C 1
ATOM 1286 O O . SER A 1 162 ? -10.277 7.241 26.003 1.00 76.62 162 SER A O 1
ATOM 1288 N N . ALA A 1 163 ? -11.029 9.232 25.371 1.00 78.56 163 ALA A N 1
ATOM 1289 C CA . ALA A 1 163 ? -11.630 9.519 26.668 1.00 78.56 163 ALA A CA 1
ATOM 1290 C C . ALA A 1 163 ? -13.055 8.943 26.768 1.00 78.56 163 ALA A C 1
ATOM 1292 O O . ALA A 1 163 ? -13.535 8.704 27.872 1.00 78.56 163 ALA A O 1
ATOM 1293 N N . GLU A 1 164 ? -13.711 8.712 25.627 1.00 75.81 164 GLU A N 1
ATOM 1294 C CA . GLU A 1 164 ? -15.140 8.394 25.533 1.00 75.81 164 GLU A CA 1
ATOM 1295 C C . GLU A 1 164 ? -15.432 6.909 25.287 1.00 75.81 164 GLU A C 1
ATOM 1297 O O . GLU A 1 164 ? -16.567 6.479 25.472 1.00 75.81 164 GLU A O 1
ATOM 1302 N N . THR A 1 165 ? -14.431 6.111 24.901 1.00 71.38 165 THR A N 1
ATOM 1303 C CA . THR A 1 165 ? -14.616 4.683 24.612 1.00 71.38 165 THR A CA 1
ATOM 1304 C C . THR A 1 165 ? -13.635 3.779 25.359 1.00 71.38 165 THR A C 1
ATOM 1306 O O . THR A 1 165 ? -12.457 4.076 25.537 1.00 71.38 165 THR A O 1
ATOM 1309 N N . SER A 1 166 ? -14.127 2.615 25.769 1.00 69.69 166 SER A N 1
ATOM 1310 C CA . SER A 1 166 ? -13.369 1.456 26.232 1.00 69.69 166 SER A CA 1
ATOM 1311 C C . SER A 1 166 ? -12.561 0.769 25.121 1.00 69.69 166 SER A C 1
ATOM 1313 O O . SER A 1 166 ? -11.627 0.024 25.426 1.00 69.69 166 SER A O 1
ATOM 1315 N N . MET A 1 167 ? -12.822 1.074 23.840 1.00 65.56 167 MET A N 1
ATOM 1316 C CA . MET A 1 167 ? -12.077 0.547 22.689 1.00 65.56 167 MET A CA 1
ATOM 1317 C C . MET A 1 167 ? -10.616 1.006 22.636 1.00 65.56 167 MET A C 1
ATOM 1319 O O . MET A 1 167 ? -9.870 0.545 21.785 1.00 65.56 167 MET A O 1
ATOM 1323 N N . ASN A 1 168 ? -10.149 1.829 23.573 1.00 64.56 168 ASN A N 1
ATOM 1324 C CA . ASN A 1 168 ? -8.761 2.280 23.735 1.00 64.56 168 ASN A CA 1
ATOM 1325 C C . ASN A 1 168 ? -7.663 1.211 23.627 1.00 64.56 168 ASN A C 1
ATOM 1327 O O . ASN A 1 168 ? -6.489 1.556 23.485 1.00 64.56 168 ASN A O 1
ATOM 1331 N N . THR A 1 169 ? -7.998 -0.075 23.704 1.00 64.56 169 THR A N 1
ATOM 1332 C CA . THR A 1 169 ? -7.060 -1.175 23.467 1.00 64.56 169 THR A CA 1
ATOM 1333 C C . THR A 1 169 ? -6.419 -1.119 22.078 1.00 64.56 169 THR A C 1
ATOM 1335 O O . THR A 1 169 ? -5.249 -1.482 21.954 1.00 64.56 169 THR A O 1
ATOM 1338 N N . TRP A 1 170 ? -7.100 -0.574 21.058 1.00 69.31 170 TRP A N 1
ATOM 1339 C CA . TRP A 1 170 ? -6.540 -0.454 19.702 1.00 69.31 170 TRP A CA 1
ATOM 1340 C C . TRP A 1 170 ? -5.301 0.454 19.619 1.00 69.31 170 TRP A C 1
ATOM 1342 O O . TRP A 1 170 ? -4.508 0.375 18.682 1.00 69.31 170 TRP A O 1
ATOM 1352 N N . ARG A 1 171 ? -5.068 1.298 20.630 1.00 6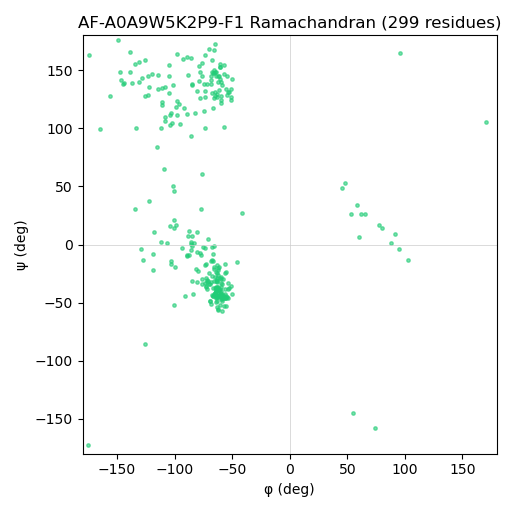6.06 171 ARG A N 1
ATOM 1353 C CA . ARG A 1 171 ? -3.862 2.137 20.733 1.00 66.06 171 ARG A CA 1
ATOM 1354 C C . ARG A 1 171 ? -2.579 1.316 20.859 1.00 66.06 171 ARG A C 1
ATOM 1356 O O . ARG A 1 171 ? -1.510 1.782 20.458 1.00 66.06 171 ARG A O 1
ATOM 1363 N N . ASN A 1 172 ? -2.696 0.124 21.444 1.00 69.56 172 ASN A N 1
ATOM 1364 C CA . ASN A 1 172 ? -1.597 -0.818 21.635 1.00 69.56 172 ASN A CA 1
ATOM 1365 C C . ASN A 1 172 ? -1.406 -1.736 20.422 1.00 69.56 172 ASN A C 1
ATOM 1367 O O . ASN A 1 172 ? -0.406 -2.439 20.360 1.00 69.56 172 ASN A O 1
ATOM 1371 N N . THR A 1 173 ? -2.333 -1.710 19.461 1.00 77.25 173 THR A N 1
ATOM 1372 C CA . THR A 1 173 ? -2.277 -2.496 18.219 1.00 77.25 173 THR A CA 1
ATOM 1373 C C . THR A 1 173 ? -1.893 -1.636 17.015 1.00 77.25 173 THR A C 1
ATOM 1375 O O . THR A 1 173 ? -2.134 -2.022 15.876 1.00 77.25 173 THR A O 1
ATOM 1378 N N . LEU A 1 174 ? -1.357 -0.431 17.243 1.00 88.06 174 LEU A N 1
ATOM 1379 C CA . LEU A 1 174 ? -0.798 0.376 16.163 1.00 88.06 174 LEU A CA 1
ATOM 1380 C C . LEU A 1 174 ? 0.473 -0.294 15.617 1.00 88.06 174 LEU A C 1
ATOM 1382 O O . LEU A 1 174 ? 1.266 -0.816 16.406 1.00 88.06 174 LEU A O 1
ATOM 1386 N N . PRO A 1 175 ? 0.686 -0.248 14.292 1.00 88.44 175 PRO A N 1
ATOM 1387 C CA . PRO A 1 175 ? 1.746 -1.003 13.639 1.00 88.44 175 PRO A CA 1
ATOM 1388 C C . PRO A 1 175 ? 3.128 -0.579 14.124 1.00 88.44 175 PRO A C 1
ATOM 1390 O O . PRO A 1 175 ? 3.400 0.609 14.313 1.00 88.44 175 PRO A O 1
ATOM 1393 N N . SER A 1 176 ? 4.006 -1.560 14.310 1.00 88.38 176 SER A N 1
ATOM 1394 C CA . SER A 1 176 ? 5.388 -1.338 14.765 1.00 88.38 176 SER A CA 1
ATOM 1395 C C . SER A 1 176 ? 6.440 -1.982 13.865 1.00 88.38 176 SER A C 1
ATOM 1397 O O . SER A 1 176 ? 7.620 -1.639 13.974 1.00 88.38 176 SER A O 1
ATOM 1399 N N . THR A 1 177 ? 6.032 -2.873 12.953 1.00 90.44 177 THR A N 1
ATOM 1400 C CA . THR A 1 177 ? 6.927 -3.441 11.944 1.00 90.44 177 THR A CA 1
ATOM 1401 C C . THR A 1 177 ? 7.497 -2.316 11.078 1.00 90.44 177 THR A C 1
ATOM 1403 O O . THR A 1 177 ? 6.723 -1.516 10.565 1.00 90.44 177 THR A O 1
ATOM 1406 N N . PRO A 1 178 ? 8.825 -2.214 10.899 1.00 93.06 178 PRO A N 1
ATOM 1407 C CA . PRO A 1 178 ? 9.404 -1.186 10.042 1.00 93.06 178 PRO A CA 1
ATOM 1408 C C . PRO A 1 178 ? 8.932 -1.306 8.590 1.00 93.06 178 PRO A C 1
ATOM 1410 O O . PRO A 1 178 ? 8.867 -2.413 8.052 1.00 93.06 178 PRO A O 1
ATOM 1413 N N . PHE A 1 179 ? 8.704 -0.163 7.939 1.00 95.44 179 PHE A N 1
ATOM 1414 C CA . PHE A 1 179 ? 8.476 -0.112 6.496 1.00 95.44 179 PHE A CA 1
ATOM 1415 C C . PHE A 1 179 ? 9.653 -0.741 5.719 1.00 95.44 179 PHE A C 1
ATOM 1417 O O . PHE A 1 179 ? 10.798 -0.722 6.193 1.00 95.44 179 PHE A O 1
ATOM 1424 N N . PRO A 1 180 ? 9.414 -1.243 4.492 1.00 94.31 180 PRO A N 1
ATOM 1425 C CA . PRO A 1 180 ? 10.473 -1.713 3.598 1.00 94.31 180 PRO A CA 1
ATOM 1426 C C . PRO A 1 180 ? 11.585 -0.690 3.340 1.00 94.31 180 PRO A C 1
ATOM 1428 O O . PRO A 1 180 ? 12.743 -1.072 3.172 1.00 94.31 180 PRO A O 1
ATOM 1431 N N . SER A 1 181 ? 11.253 0.604 3.323 1.00 94.19 181 SER A N 1
ATOM 1432 C CA . SER A 1 181 ? 12.227 1.690 3.207 1.00 94.19 181 SER A CA 1
ATOM 1433 C C . SER A 1 181 ? 11.910 2.862 4.134 1.00 94.19 181 SER A C 1
ATOM 1435 O O . SER A 1 181 ? 10.803 2.988 4.653 1.00 94.19 181 SER A O 1
ATOM 1437 N N . LYS A 1 182 ? 12.882 3.759 4.314 1.00 94.94 182 LYS A N 1
ATOM 1438 C CA . LYS A 1 182 ? 12.673 5.023 5.031 1.00 94.94 182 LYS A CA 1
ATOM 1439 C C . LYS A 1 182 ? 11.706 5.952 4.289 1.00 94.94 182 LYS A C 1
ATOM 1441 O O . LYS A 1 182 ? 11.421 5.755 3.103 1.00 94.94 182 LYS A O 1
ATOM 1446 N N . GLU A 1 183 ? 11.260 6.990 4.990 1.00 95.12 183 GLU A N 1
ATOM 1447 C CA . GLU A 1 183 ? 10.433 8.064 4.441 1.00 95.12 183 GLU A CA 1
ATOM 1448 C C . GLU A 1 183 ? 11.014 8.646 3.144 1.00 95.12 183 GLU A C 1
ATOM 1450 O O . GLU A 1 183 ? 12.230 8.800 2.975 1.00 95.12 183 GLU A O 1
ATOM 1455 N N . TYR A 1 184 ? 10.120 8.987 2.219 1.00 93.25 184 TYR A N 1
ATOM 1456 C CA . TYR A 1 184 ? 10.490 9.665 0.985 1.00 93.25 184 TYR A CA 1
ATOM 1457 C C . TYR A 1 184 ? 11.064 11.060 1.278 1.00 93.25 184 TYR A C 1
ATOM 1459 O O . TYR A 1 184 ? 10.578 11.729 2.196 1.00 93.25 184 TYR A O 1
ATOM 1467 N N . PRO A 1 185 ? 12.051 11.549 0.502 1.00 92.31 185 PRO A N 1
ATOM 1468 C CA . PRO A 1 185 ? 12.629 12.866 0.734 1.00 92.31 185 PRO A CA 1
ATOM 1469 C C . PRO A 1 185 ? 11.582 13.983 0.775 1.00 92.31 185 PRO A C 1
ATOM 1471 O O . PRO A 1 185 ? 10.755 14.146 -0.130 1.00 92.31 185 PRO A O 1
ATOM 1474 N N . GLN A 1 186 ? 11.639 14.784 1.836 1.00 91.62 186 GLN A N 1
ATOM 1475 C CA . GLN A 1 186 ? 10.762 15.930 2.009 1.00 91.62 186 GLN A CA 1
ATOM 1476 C C . GLN A 1 186 ? 11.077 17.015 0.970 1.00 91.62 186 GLN A C 1
ATOM 1478 O O . GLN A 1 186 ? 12.220 17.442 0.814 1.00 91.62 186 GLN A O 1
ATOM 1483 N N . ARG A 1 187 ? 10.043 17.515 0.282 1.00 89.00 187 ARG A N 1
ATOM 1484 C CA . ARG A 1 187 ? 10.178 18.653 -0.644 1.00 89.00 187 ARG A CA 1
ATOM 1485 C C . ARG A 1 187 ? 10.287 19.983 0.117 1.00 89.00 187 ARG A C 1
ATOM 1487 O O . ARG A 1 187 ? 9.729 20.087 1.212 1.00 89.00 187 ARG A O 1
ATOM 1494 N N . PRO A 1 188 ? 10.874 21.042 -0.477 1.00 90.94 188 PRO A N 1
ATOM 1495 C CA . PRO A 1 188 ? 10.988 22.355 0.167 1.00 90.94 188 PRO A CA 1
ATOM 1496 C C . PRO A 1 188 ? 9.671 22.887 0.750 1.00 90.94 188 PRO A C 1
ATOM 1498 O O . PRO A 1 188 ? 9.649 23.342 1.891 1.00 90.94 188 PRO A O 1
ATOM 1501 N N . ILE A 1 189 ? 8.555 22.743 0.025 1.00 91.25 189 ILE A N 1
ATOM 1502 C CA . ILE A 1 189 ? 7.225 23.143 0.513 1.00 91.25 189 ILE A CA 1
ATOM 1503 C C . ILE A 1 189 ? 6.794 22.373 1.770 1.00 91.25 189 ILE A C 1
ATOM 1505 O O . ILE A 1 189 ? 6.270 22.964 2.714 1.00 91.25 189 ILE A O 1
ATOM 1509 N N . GLY A 1 190 ? 7.094 21.072 1.824 1.00 93.19 190 GLY A N 1
ATOM 1510 C CA . GLY A 1 190 ?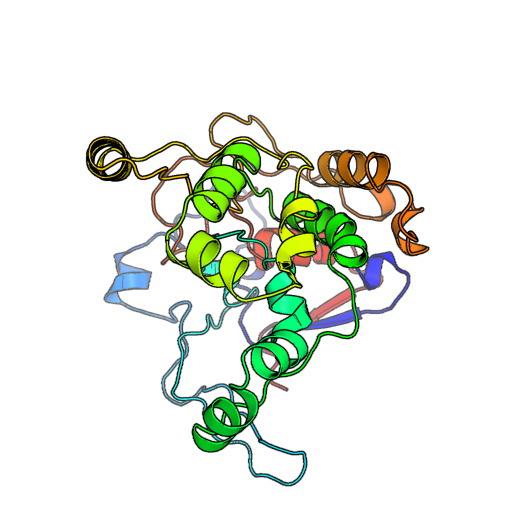 6.843 20.239 2.996 1.00 93.19 190 GLY A CA 1
ATOM 1511 C C . GLY A 1 190 ? 7.635 20.721 4.209 1.00 93.19 190 GLY A C 1
ATOM 1512 O O . GLY A 1 190 ? 7.096 20.748 5.308 1.00 93.19 190 GLY A O 1
ATOM 1513 N N . SER A 1 191 ? 8.865 21.205 4.014 1.00 94.88 191 SER A N 1
ATOM 1514 C CA . SER A 1 191 ? 9.677 21.725 5.122 1.00 94.88 191 SER A CA 1
ATOM 1515 C C . SER A 1 191 ? 9.071 22.974 5.778 1.00 94.88 191 SER A C 1
ATOM 1517 O O . SER A 1 191 ? 9.114 23.103 7.002 1.00 94.88 191 SER A O 1
ATOM 1519 N N . PHE A 1 192 ? 8.450 23.875 5.002 1.00 96.00 192 PHE A N 1
ATOM 1520 C CA . PHE A 1 192 ? 7.746 25.041 5.551 1.00 96.00 192 PHE A CA 1
ATOM 1521 C C . PHE A 1 192 ? 6.511 24.626 6.346 1.00 96.00 192 PHE A C 1
ATOM 1523 O O . PHE A 1 192 ? 6.309 25.110 7.460 1.00 96.00 192 PHE A O 1
ATOM 1530 N N . PHE A 1 193 ? 5.731 23.685 5.808 1.00 95.75 193 PHE A N 1
ATOM 1531 C CA . PHE A 1 193 ? 4.584 23.122 6.513 1.00 95.75 193 PHE A CA 1
ATOM 1532 C C . PHE A 1 193 ? 5.009 22.461 7.829 1.00 95.75 193 PHE A C 1
ATOM 1534 O O . PHE A 1 193 ? 4.434 22.755 8.875 1.00 95.75 193 PHE A O 1
ATOM 1541 N N . PHE A 1 194 ? 6.064 21.640 7.811 1.00 96.25 194 PHE A N 1
ATOM 1542 C CA . PHE A 1 194 ? 6.545 20.957 9.011 1.00 96.25 194 PHE A CA 1
ATOM 1543 C C . PHE A 1 194 ? 7.001 21.948 10.079 1.00 96.25 194 PHE A C 1
ATOM 1545 O O . PHE A 1 194 ? 6.642 21.795 11.242 1.00 96.25 194 PHE A O 1
ATOM 1552 N N . LYS A 1 195 ? 7.742 22.995 9.696 1.00 96.75 195 LYS A N 1
ATOM 1553 C CA . LYS A 1 195 ? 8.143 24.065 10.622 1.00 96.75 195 LYS A CA 1
ATOM 1554 C C . LYS A 1 195 ? 6.932 24.748 11.260 1.00 96.75 195 LYS A C 1
ATOM 1556 O O . LYS A 1 195 ? 6.916 24.912 12.476 1.00 96.75 195 LYS A O 1
ATOM 1561 N N . ALA A 1 196 ? 5.923 25.109 10.465 1.00 97.06 196 ALA A N 1
ATOM 1562 C CA . ALA A 1 196 ? 4.719 25.770 10.963 1.00 97.06 196 ALA A CA 1
ATOM 1563 C C . ALA A 1 196 ? 3.913 24.873 11.917 1.00 97.06 196 ALA A C 1
ATOM 1565 O O . ALA A 1 196 ? 3.518 25.321 12.990 1.00 97.06 196 ALA A O 1
ATOM 1566 N N . MET A 1 197 ? 3.714 23.601 11.561 1.00 95.62 197 MET A N 1
ATOM 1567 C CA . MET A 1 197 ? 2.986 22.641 12.397 1.00 95.62 197 MET A CA 1
ATOM 1568 C C . MET A 1 197 ? 3.734 22.337 13.703 1.00 95.62 197 MET A C 1
ATOM 1570 O O . MET A 1 197 ? 3.132 22.352 14.774 1.00 95.62 197 MET A O 1
ATOM 1574 N N . ASN A 1 198 ? 5.055 22.148 13.642 1.00 95.25 198 ASN A N 1
ATOM 1575 C CA . ASN A 1 198 ? 5.880 21.967 14.839 1.00 95.25 198 ASN A CA 1
ATOM 1576 C C . ASN A 1 198 ? 5.816 23.190 15.771 1.00 95.25 198 ASN A C 1
ATOM 1578 O O . ASN A 1 198 ? 5.748 23.027 16.987 1.00 95.25 198 ASN A O 1
ATOM 1582 N N . ALA A 1 199 ? 5.790 24.413 15.224 1.00 97.44 199 ALA A N 1
ATOM 1583 C CA . ALA A 1 199 ? 5.723 25.646 16.015 1.00 97.44 199 ALA A CA 1
ATOM 1584 C C . ALA A 1 199 ? 4.427 25.786 16.833 1.00 97.44 199 ALA A C 1
ATOM 1586 O O . ALA A 1 199 ? 4.424 26.474 17.851 1.00 97.44 199 ALA A O 1
ATOM 1587 N N . ILE A 1 200 ? 3.346 25.118 16.420 1.00 95.56 200 ILE A N 1
ATOM 1588 C CA . ILE A 1 200 ? 2.074 25.066 17.159 1.00 95.56 200 ILE A CA 1
ATOM 1589 C C . ILE A 1 200 ? 1.899 23.762 17.956 1.00 95.56 200 ILE A C 1
ATOM 1591 O O . ILE A 1 200 ? 0.799 23.456 18.410 1.00 95.56 200 ILE A O 1
ATOM 1595 N N . GLY A 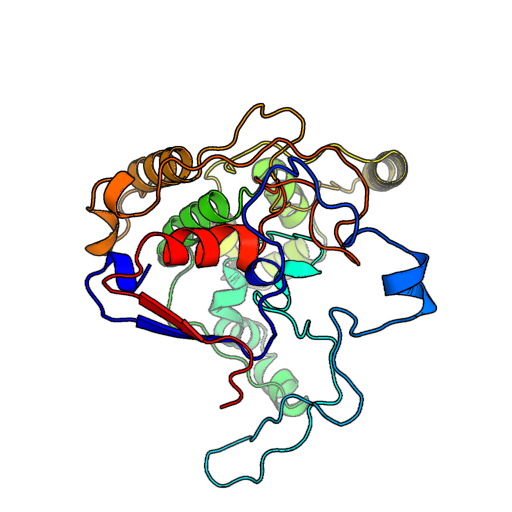1 201 ? 2.974 22.983 18.130 1.00 92.25 201 GLY A N 1
ATOM 1596 C CA . GLY A 1 201 ? 2.973 21.753 18.926 1.00 92.25 201 GLY A CA 1
ATOM 1597 C C . GLY A 1 201 ? 2.335 20.540 18.242 1.00 92.25 201 GLY A C 1
ATOM 1598 O O . GLY A 1 201 ? 1.997 19.573 18.922 1.00 92.25 201 GLY A O 1
ATOM 1599 N N . MET A 1 202 ? 2.148 20.568 16.919 1.00 93.31 202 MET A N 1
ATOM 1600 C CA . MET A 1 202 ? 1.734 19.389 16.150 1.00 93.31 202 MET A CA 1
ATOM 1601 C C . MET A 1 202 ? 2.947 18.544 15.741 1.00 93.31 202 MET A C 1
ATOM 1603 O O . MET A 1 202 ? 4.067 19.040 15.676 1.00 93.31 202 MET A O 1
ATOM 1607 N N . ASN A 1 203 ? 2.710 17.270 15.409 1.00 93.81 203 ASN A N 1
ATOM 1608 C CA . ASN A 1 203 ? 3.741 16.338 14.939 1.00 93.81 203 ASN A CA 1
ATOM 1609 C C . ASN A 1 203 ? 3.437 15.939 13.488 1.00 93.81 203 ASN A C 1
ATOM 1611 O O . ASN A 1 203 ? 2.759 14.935 13.273 1.00 93.81 203 ASN A O 1
ATOM 1615 N N . PRO A 1 204 ? 3.838 16.736 12.488 1.00 94.12 204 PRO A N 1
ATOM 1616 C CA . PRO A 1 204 ? 3.692 16.372 11.084 1.00 94.12 204 PRO A CA 1
ATOM 1617 C C . PRO A 1 204 ? 4.624 15.202 10.735 1.00 94.12 204 PRO A C 1
ATOM 1619 O O . PRO A 1 204 ? 5.741 15.119 11.242 1.00 94.12 204 PRO A O 1
ATOM 1622 N N . THR A 1 205 ? 4.172 14.317 9.852 1.00 93.75 205 THR A N 1
ATOM 1623 C CA . THR A 1 205 ? 4.924 13.147 9.367 1.00 93.75 205 THR A CA 1
ATOM 1624 C C . THR A 1 205 ? 4.817 13.033 7.860 1.00 93.75 205 THR A C 1
ATOM 1626 O O . THR A 1 205 ? 3.890 13.581 7.253 1.00 93.75 205 THR A O 1
ATOM 1629 N N . MET A 1 206 ? 5.799 12.383 7.230 1.00 94.69 206 MET A N 1
ATOM 1630 C CA . MET A 1 206 ? 5.717 12.144 5.795 1.00 94.69 206 MET A CA 1
ATOM 1631 C C . MET A 1 206 ? 4.653 11.083 5.529 1.00 94.69 206 MET A C 1
ATOM 1633 O O . MET A 1 206 ? 4.556 10.078 6.230 1.00 94.69 206 MET A O 1
ATOM 1637 N N . ILE A 1 207 ? 3.847 11.306 4.493 1.00 93.88 207 ILE A N 1
ATOM 1638 C CA . ILE A 1 207 ? 2.887 10.304 4.032 1.00 93.88 207 ILE A CA 1
ATOM 1639 C C . ILE A 1 207 ? 3.682 9.100 3.502 1.00 93.88 207 ILE A C 1
ATOM 1641 O O . ILE A 1 207 ? 4.541 9.307 2.637 1.00 93.88 207 ILE A O 1
ATOM 1645 N N . PRO A 1 208 ? 3.405 7.863 3.965 1.00 96.56 208 PRO A N 1
ATOM 1646 C CA . PRO A 1 208 ? 4.026 6.673 3.407 1.00 96.56 208 PRO A CA 1
ATOM 1647 C C . PRO A 1 208 ? 3.807 6.577 1.903 1.00 96.56 208 PRO A C 1
ATOM 1649 O O . PRO A 1 208 ? 2.685 6.763 1.423 1.00 96.56 208 PRO A O 1
ATOM 1652 N N . SER A 1 209 ? 4.864 6.273 1.156 1.00 94.88 209 SER A N 1
ATOM 1653 C CA . SER A 1 209 ? 4.826 6.318 -0.305 1.00 94.88 209 SER A CA 1
ATOM 1654 C C . SER A 1 209 ? 5.268 5.013 -0.959 1.00 94.88 209 SER A C 1
ATOM 1656 O O . SER A 1 209 ? 6.378 4.558 -0.697 1.00 94.88 209 SER A O 1
ATOM 1658 N N . ALA A 1 210 ? 4.450 4.472 -1.861 1.00 95.25 210 ALA A N 1
ATOM 1659 C CA . ALA A 1 210 ? 4.694 3.284 -2.685 1.00 95.25 210 ALA A CA 1
ATOM 1660 C C . ALA A 1 210 ? 5.649 3.572 -3.863 1.00 95.25 210 ALA A C 1
ATOM 1662 O O . ALA A 1 210 ? 5.286 3.491 -5.041 1.00 95.25 210 ALA A O 1
ATOM 1663 N N . MET A 1 211 ? 6.870 3.990 -3.532 1.00 93.00 211 MET A N 1
ATOM 1664 C CA . MET A 1 211 ? 7.925 4.327 -4.483 1.00 93.00 211 MET A CA 1
ATOM 1665 C C . MET A 1 211 ? 9.272 3.908 -3.909 1.00 93.00 211 MET A C 1
ATOM 1667 O O . MET A 1 211 ? 9.553 4.176 -2.740 1.00 93.00 211 MET A O 1
ATOM 1671 N N . VAL A 1 212 ? 10.136 3.341 -4.747 1.00 94.69 212 VAL A N 1
ATOM 1672 C CA . VAL A 1 212 ? 11.520 3.068 -4.359 1.00 94.69 212 VAL A CA 1
ATOM 1673 C C . VAL A 1 212 ? 12.202 4.379 -3.973 1.00 94.69 212 VAL A C 1
ATOM 1675 O O . VAL A 1 212 ? 12.259 5.334 -4.754 1.00 94.69 212 VAL A O 1
ATOM 1678 N N . ASN A 1 213 ? 12.698 4.430 -2.738 1.00 94.94 213 ASN A N 1
ATOM 1679 C CA . ASN A 1 213 ? 13.354 5.609 -2.191 1.00 94.94 213 ASN A CA 1
ATOM 1680 C C . ASN A 1 213 ? 14.580 5.994 -3.056 1.00 94.94 213 ASN A C 1
ATOM 1682 O O . ASN A 1 213 ? 15.338 5.097 -3.423 1.00 94.94 213 ASN A O 1
ATOM 1686 N N . PRO A 1 214 ? 14.813 7.287 -3.360 1.00 93.62 214 PRO A N 1
ATOM 1687 C CA . PRO A 1 214 ? 15.967 7.733 -4.154 1.00 93.62 214 PRO A CA 1
ATOM 1688 C C . PRO A 1 214 ? 17.334 7.294 -3.608 1.00 93.62 214 PRO A C 1
ATOM 1690 O O . PRO A 1 214 ? 18.292 7.191 -4.367 1.00 93.62 214 PRO A O 1
ATOM 1693 N N . ASP A 1 215 ? 17.422 7.008 -2.306 1.00 92.75 215 ASP A N 1
ATOM 1694 C CA . ASP A 1 215 ? 18.658 6.557 -1.660 1.00 92.75 215 ASP A CA 1
ATOM 1695 C C . ASP A 1 215 ? 18.886 5.034 -1.763 1.00 92.75 215 ASP A C 1
ATOM 1697 O O . ASP A 1 215 ? 19.886 4.518 -1.260 1.00 92.75 215 ASP A O 1
ATOM 1701 N N . ILE A 1 216 ? 17.963 4.292 -2.383 1.00 90.81 216 ILE A N 1
ATOM 1702 C CA . ILE A 1 216 ? 18.083 2.850 -2.626 1.00 90.81 216 ILE A CA 1
ATOM 1703 C C . ILE A 1 216 ? 18.567 2.642 -4.054 1.00 90.81 216 ILE A C 1
ATOM 1705 O O . ILE A 1 216 ? 17.912 3.077 -4.989 1.00 90.81 216 ILE A O 1
ATOM 1709 N N . LYS A 1 217 ? 19.688 1.934 -4.229 1.00 87.06 217 LYS A N 1
ATOM 1710 C CA . LYS A 1 217 ? 20.253 1.658 -5.558 1.00 87.06 217 LYS A CA 1
ATOM 1711 C C . LYS A 1 217 ? 19.310 0.810 -6.419 1.00 87.06 217 LYS A C 1
ATOM 1713 O O . LYS A 1 217 ? 18.996 1.193 -7.539 1.00 87.06 217 LYS A O 1
ATOM 1718 N N . GLU A 1 218 ? 18.884 -0.332 -5.888 1.00 89.12 218 GLU A N 1
ATOM 1719 C CA . GLU A 1 218 ? 17.960 -1.270 -6.530 1.00 89.12 218 GLU A CA 1
ATOM 1720 C C . GLU A 1 218 ? 17.064 -1.888 -5.451 1.00 89.12 218 GLU A C 1
ATOM 1722 O O . GLU A 1 218 ? 17.530 -2.210 -4.355 1.00 89.12 218 GLU A O 1
ATOM 1727 N N . TYR A 1 219 ? 15.774 -2.028 -5.747 1.00 95.06 219 TYR A N 1
ATOM 1728 C CA . TYR A 1 219 ? 14.789 -2.626 -4.850 1.00 95.06 219 TYR A CA 1
ATOM 1729 C C . TYR A 1 219 ? 14.368 -4.001 -5.365 1.00 95.06 219 TYR A C 1
ATOM 1731 O O . TYR A 1 219 ? 13.651 -4.098 -6.362 1.00 95.06 219 TYR A O 1
ATOM 1739 N N . CYS A 1 220 ? 14.786 -5.058 -4.669 1.00 95.56 220 CYS A N 1
ATOM 1740 C CA . CYS A 1 220 ? 14.346 -6.426 -4.929 1.00 95.56 220 CYS A CA 1
ATOM 1741 C C . CYS A 1 220 ? 13.087 -6.735 -4.107 1.00 95.56 220 CYS A C 1
ATOM 1743 O O . CYS A 1 220 ? 13.128 -6.812 -2.876 1.00 95.56 220 CYS A O 1
ATOM 1745 N N . THR A 1 221 ? 11.952 -6.912 -4.787 1.00 95.12 221 THR A N 1
ATOM 1746 C CA . THR A 1 221 ? 10.673 -7.205 -4.121 1.00 95.12 221 THR A CA 1
ATOM 1747 C C . THR A 1 221 ? 10.696 -8.582 -3.449 1.00 95.12 221 THR A C 1
ATOM 1749 O O . THR A 1 221 ? 10.188 -8.720 -2.336 1.00 95.12 221 THR A O 1
ATOM 1752 N N . GLN A 1 222 ? 11.342 -9.577 -4.068 1.00 95.62 222 GLN A N 1
ATOM 1753 C CA . GLN A 1 222 ? 11.509 -10.918 -3.501 1.00 95.62 222 GLN A CA 1
ATOM 1754 C C . GLN A 1 222 ? 12.226 -10.884 -2.141 1.00 95.62 222 GLN A C 1
ATOM 1756 O O . GLN A 1 222 ? 11.754 -11.502 -1.187 1.00 95.62 222 GLN A O 1
ATOM 1761 N N . ASP A 1 223 ? 13.319 -10.125 -2.024 1.00 96.12 223 ASP A N 1
ATOM 1762 C CA . ASP A 1 223 ? 14.088 -10.014 -0.776 1.00 96.12 223 ASP A CA 1
ATOM 1763 C C . ASP A 1 223 ? 13.267 -9.360 0.341 1.00 96.12 223 ASP A C 1
ATOM 1765 O O . ASP A 1 223 ? 13.346 -9.745 1.511 1.00 96.12 223 ASP A O 1
ATOM 1769 N N . MET A 1 224 ? 12.453 -8.362 -0.011 1.00 95.62 224 MET A N 1
ATOM 1770 C CA . MET A 1 224 ? 11.588 -7.700 0.961 1.00 95.62 224 MET A CA 1
ATOM 1771 C C . MET A 1 224 ? 10.426 -8.596 1.385 1.00 95.62 224 MET A C 1
ATOM 1773 O O . MET A 1 224 ? 10.111 -8.631 2.572 1.00 95.62 224 MET A O 1
ATOM 1777 N N . ILE A 1 225 ? 9.843 -9.377 0.472 1.00 95.12 225 ILE A N 1
ATOM 1778 C CA . ILE A 1 225 ? 8.855 -10.407 0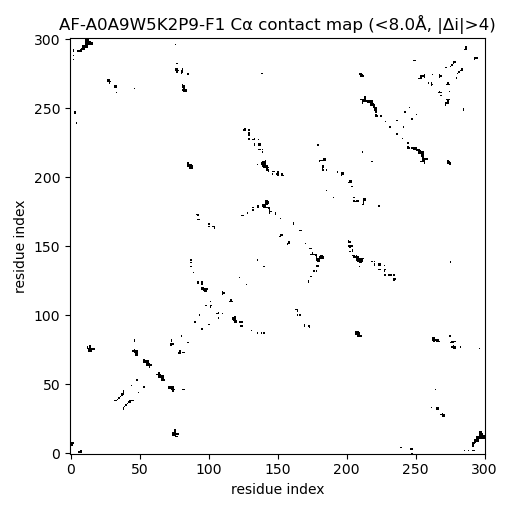.817 1.00 95.12 225 ILE A CA 1
ATOM 1779 C C . ILE A 1 225 ? 9.467 -11.429 1.781 1.00 95.12 225 ILE A C 1
ATOM 1781 O O . ILE A 1 225 ? 8.874 -11.694 2.824 1.00 95.12 225 ILE A O 1
ATOM 1785 N N . ASP A 1 226 ? 10.663 -11.949 1.491 1.00 95.62 226 ASP A N 1
ATOM 1786 C CA . ASP A 1 226 ? 11.369 -12.893 2.367 1.00 95.62 226 ASP A CA 1
ATOM 1787 C C . ASP A 1 226 ? 11.564 -12.319 3.779 1.00 95.62 226 ASP A C 1
ATOM 1789 O O . ASP A 1 226 ? 11.250 -12.963 4.784 1.00 95.62 226 ASP A O 1
ATOM 1793 N N . LYS A 1 227 ? 11.997 -11.056 3.866 1.00 95.12 227 LYS A N 1
ATOM 1794 C CA . LYS A 1 227 ? 12.135 -10.344 5.141 1.00 95.12 227 LYS A CA 1
ATOM 1795 C C . LYS A 1 227 ? 10.806 -10.239 5.896 1.00 95.12 227 LYS A C 1
ATOM 1797 O O . LYS A 1 227 ? 10.795 -10.423 7.112 1.00 95.12 227 LYS A O 1
ATOM 1802 N N . MET A 1 228 ? 9.700 -9.949 5.212 1.00 94.19 228 MET A N 1
ATOM 1803 C CA . MET A 1 228 ? 8.385 -9.831 5.853 1.00 94.19 228 MET A CA 1
ATOM 1804 C C . MET A 1 228 ? 7.814 -11.192 6.268 1.00 94.19 228 MET A C 1
ATOM 1806 O O . MET A 1 228 ? 7.246 -11.292 7.351 1.00 94.19 228 MET A O 1
ATOM 1810 N N . ILE A 1 229 ? 8.039 -12.257 5.489 1.00 93.50 229 ILE A N 1
ATOM 1811 C CA . ILE A 1 229 ? 7.652 -13.630 5.858 1.00 93.50 229 ILE A CA 1
ATOM 1812 C C . ILE A 1 229 ? 8.435 -14.107 7.085 1.00 93.50 229 ILE A C 1
ATOM 1814 O O . ILE A 1 229 ? 7.859 -14.709 7.990 1.00 93.50 229 ILE A O 1
ATOM 1818 N N . LYS A 1 230 ? 9.738 -13.811 7.167 1.00 92.31 230 LYS A N 1
ATOM 1819 C CA . LYS A 1 230 ? 10.555 -14.118 8.356 1.00 92.31 230 LYS A CA 1
ATOM 1820 C C . LYS A 1 230 ? 10.076 -13.380 9.609 1.00 92.31 230 LYS A C 1
ATOM 1822 O O . LYS A 1 230 ? 10.254 -13.886 10.712 1.00 92.31 230 LYS A O 1
ATOM 1827 N N . ASN A 1 231 ? 9.429 -12.229 9.433 1.00 90.31 231 ASN A N 1
ATOM 1828 C CA . ASN A 1 231 ? 8.849 -11.413 10.498 1.00 90.31 231 ASN A CA 1
ATOM 1829 C C . ASN A 1 231 ? 7.324 -11.594 10.643 1.00 90.31 231 ASN A C 1
ATOM 1831 O O . ASN A 1 231 ? 6.667 -10.720 11.204 1.00 90.31 231 ASN A O 1
ATOM 1835 N N . TRP A 1 232 ? 6.746 -12.700 10.152 1.00 90.81 232 TRP A N 1
ATOM 1836 C CA . TRP A 1 232 ? 5.295 -12.947 10.219 1.00 90.81 232 TRP A CA 1
ATOM 1837 C C . TRP A 1 232 ? 4.742 -12.971 11.657 1.00 90.81 232 TRP A C 1
ATOM 1839 O O . TRP A 1 232 ? 3.579 -12.636 11.892 1.00 90.81 232 TRP A O 1
ATOM 1849 N N . GLY A 1 233 ? 5.588 -13.345 12.621 1.00 86.94 233 GLY A N 1
ATOM 1850 C CA . GLY A 1 233 ? 5.215 -13.516 14.024 1.00 86.94 233 GLY A CA 1
ATOM 1851 C C . GLY A 1 233 ? 4.394 -14.784 14.263 1.00 86.94 233 GLY A C 1
ATOM 1852 O O . GLY A 1 233 ? 4.428 -15.719 13.464 1.00 86.94 233 GLY A O 1
ATOM 1853 N N . ASP A 1 234 ? 3.641 -14.795 15.363 1.00 85.94 234 ASP A N 1
ATOM 1854 C CA . ASP A 1 234 ? 2.865 -15.960 15.822 1.00 85.94 234 ASP A CA 1
ATOM 1855 C C . ASP A 1 234 ? 1.464 -16.058 15.189 1.00 85.94 234 ASP A C 1
ATOM 1857 O O . ASP A 1 234 ? 0.682 -16.953 15.514 1.00 85.94 234 ASP A O 1
ATOM 1861 N N . ASN A 1 235 ? 1.118 -15.131 14.289 1.00 86.94 235 ASN A N 1
ATOM 1862 C CA . ASN A 1 235 ? -0.169 -15.147 13.602 1.00 86.94 235 ASN A CA 1
ATOM 1863 C C . ASN A 1 235 ? -0.284 -16.372 12.679 1.00 86.94 235 ASN A C 1
ATOM 1865 O O . ASN A 1 235 ? 0.711 -16.764 12.059 1.00 86.94 235 ASN A O 1
ATOM 1869 N N . PRO A 1 236 ? -1.495 -16.937 12.496 1.00 88.44 236 PRO A N 1
ATOM 1870 C CA . PRO A 1 236 ? -1.720 -17.983 11.510 1.00 88.44 236 PRO A CA 1
ATOM 1871 C C . PRO A 1 236 ? -1.185 -17.558 10.143 1.00 88.44 236 PRO A C 1
ATOM 1873 O O . PRO A 1 236 ? -1.538 -16.501 9.615 1.00 88.44 236 PRO A O 1
ATOM 1876 N N . LYS A 1 237 ? -0.297 -18.374 9.580 1.00 91.25 237 LYS A N 1
ATOM 1877 C CA . LYS A 1 237 ? 0.316 -18.118 8.281 1.00 91.25 237 LYS A CA 1
ATOM 1878 C C . LYS A 1 237 ? -0.347 -19.002 7.225 1.00 91.25 237 LYS A C 1
ATOM 1880 O O . LYS A 1 237 ? -0.195 -20.223 7.304 1.00 91.25 237 LYS A O 1
ATOM 1885 N N . PRO A 1 238 ? -1.078 -18.424 6.252 1.00 90.88 238 PRO A N 1
ATOM 1886 C CA . PRO A 1 238 ? -1.651 -19.190 5.152 1.00 90.88 238 PRO A CA 1
ATOM 1887 C C . PRO A 1 238 ? -0.590 -20.007 4.409 1.00 90.88 238 PRO A C 1
ATOM 1889 O O . PRO A 1 238 ? 0.533 -19.537 4.224 1.00 90.88 238 PRO A O 1
ATOM 1892 N N . GLU A 1 239 ? -0.968 -21.198 3.936 1.00 92.12 239 GLU A N 1
ATOM 1893 C CA . GLU A 1 239 ? -0.060 -22.170 3.307 1.00 92.12 239 GLU A CA 1
ATOM 1894 C C . GLU A 1 239 ? 0.765 -21.575 2.158 1.00 92.12 239 GLU A C 1
ATOM 1896 O O . GLU A 1 239 ? 1.959 -21.845 2.052 1.00 92.12 239 GLU A O 1
ATOM 1901 N N . PHE A 1 240 ? 0.163 -20.686 1.361 1.00 92.31 240 PHE A N 1
ATOM 1902 C CA . PHE A 1 240 ? 0.834 -19.973 0.272 1.00 92.31 240 PHE A CA 1
ATOM 1903 C C . PHE A 1 240 ? 2.145 -19.290 0.711 1.00 92.31 240 PHE A C 1
ATOM 1905 O O . PHE A 1 240 ? 3.116 -19.281 -0.042 1.00 92.31 240 PHE A O 1
ATOM 1912 N N . TRP A 1 241 ? 2.209 -18.757 1.934 1.00 92.38 241 TRP A N 1
ATOM 1913 C CA . TRP A 1 241 ? 3.381 -18.044 2.461 1.00 92.38 241 TRP A CA 1
ATOM 1914 C C . TRP A 1 241 ? 4.444 -18.969 3.080 1.00 92.38 241 TRP A C 1
ATOM 1916 O O . TRP A 1 241 ? 5.398 -18.493 3.697 1.00 92.38 241 TRP A O 1
ATOM 1926 N N . ASN A 1 242 ? 4.288 -20.291 2.954 1.00 91.31 242 ASN A N 1
ATOM 1927 C CA . ASN A 1 242 ? 5.330 -21.270 3.289 1.00 91.31 242 ASN A CA 1
ATOM 1928 C C . ASN A 1 242 ? 6.262 -21.583 2.112 1.00 91.31 242 ASN A C 1
ATOM 1930 O O . ASN A 1 242 ? 7.269 -22.262 2.303 1.00 91.31 242 ASN A O 1
ATOM 1934 N N . GLN A 1 243 ? 5.932 -21.098 0.916 1.00 92.25 243 GLN A N 1
ATOM 1935 C CA . GLN A 1 243 ? 6.755 -21.258 -0.277 1.00 92.25 243 GLN A CA 1
ATOM 1936 C C . GLN A 1 243 ? 8.070 -20.483 -0.164 1.00 92.25 243 GLN A C 1
ATOM 1938 O O . GLN A 1 243 ? 8.195 -19.523 0.601 1.00 92.25 243 GLN A O 1
ATOM 1943 N N . SER A 1 244 ? 9.060 -20.885 -0.958 1.00 91.75 244 SER A N 1
ATOM 1944 C CA . SER A 1 244 ? 10.305 -20.131 -1.063 1.00 91.75 244 SER A CA 1
ATOM 1945 C C . SER A 1 244 ? 10.062 -18.773 -1.743 1.00 91.75 244 SER A C 1
ATOM 1947 O O . SER A 1 244 ? 9.205 -18.670 -2.621 1.00 91.75 244 SER A O 1
ATOM 1949 N N . PRO A 1 245 ? 10.823 -17.714 -1.406 1.00 90.31 245 PRO A N 1
ATOM 1950 C CA . PRO A 1 245 ? 10.605 -16.383 -1.982 1.00 90.31 245 PRO A CA 1
ATOM 1951 C C . PRO A 1 245 ? 10.588 -16.356 -3.519 1.00 90.31 245 PRO A C 1
ATOM 1953 O O . PRO A 1 245 ? 9.737 -15.691 -4.102 1.00 90.31 245 PRO A O 1
ATOM 1956 N N . LYS A 1 246 ? 11.453 -17.148 -4.170 1.00 91.44 246 LYS A N 1
ATOM 1957 C CA . LYS A 1 246 ? 11.525 -17.292 -5.639 1.00 91.44 246 LYS A CA 1
ATOM 1958 C C . LYS A 1 246 ? 10.263 -17.891 -6.279 1.00 91.44 246 LYS A C 1
ATOM 1960 O O . LYS A 1 246 ? 10.019 -17.708 -7.467 1.00 91.44 246 LYS A O 1
ATOM 1965 N N . GLU A 1 247 ? 9.480 -18.655 -5.515 1.00 91.75 247 GLU A N 1
ATOM 1966 C CA . GLU A 1 247 ? 8.195 -19.205 -5.966 1.00 91.75 247 GLU A CA 1
ATOM 1967 C C . GLU A 1 247 ? 7.083 -18.156 -5.849 1.00 91.75 247 GLU A C 1
ATOM 1969 O O . GLU A 1 247 ? 6.074 -18.246 -6.541 1.00 91.75 247 GLU A O 1
ATOM 1974 N N . ILE A 1 248 ? 7.277 -17.127 -5.018 1.00 92.44 248 ILE A N 1
ATOM 1975 C CA . ILE A 1 248 ? 6.296 -16.067 -4.771 1.00 92.44 248 ILE A CA 1
ATOM 1976 C C . ILE A 1 248 ? 6.495 -14.894 -5.738 1.00 92.44 248 ILE A C 1
ATOM 1978 O O . ILE A 1 248 ? 5.513 -14.381 -6.284 1.00 92.44 248 ILE A O 1
ATOM 1982 N N . TRP A 1 249 ? 7.742 -14.465 -5.950 1.00 93.88 249 TRP A N 1
ATOM 1983 C CA . TRP A 1 249 ? 8.100 -13.291 -6.751 1.00 93.88 249 TRP A CA 1
ATOM 1984 C C . TRP A 1 249 ? 9.447 -13.500 -7.454 1.00 93.88 249 TRP A C 1
ATOM 1986 O O . TRP A 1 249 ? 10.299 -14.202 -6.916 1.00 93.88 249 TRP A O 1
ATOM 1996 N N . SER A 1 250 ? 9.636 -12.918 -8.643 1.00 92.44 250 SER A N 1
ATOM 1997 C CA . SER A 1 250 ? 10.912 -12.998 -9.370 1.00 92.44 250 SER A CA 1
ATOM 1998 C C . SER A 1 250 ? 12.038 -12.184 -8.713 1.00 92.44 250 SER A C 1
ATOM 2000 O O . SER A 1 250 ? 11.802 -11.330 -7.860 1.00 92.44 250 SER A O 1
ATOM 2002 N N . ASP A 1 251 ? 13.274 -12.383 -9.167 1.00 92.69 251 ASP A N 1
ATOM 2003 C CA . ASP A 1 251 ? 14.441 -11.587 -8.769 1.00 92.69 251 ASP A CA 1
ATOM 2004 C C . ASP A 1 251 ? 14.543 -10.239 -9.512 1.00 92.69 251 ASP A C 1
ATOM 2006 O O . ASP A 1 251 ? 15.545 -9.529 -9.396 1.00 92.69 251 ASP A O 1
ATOM 2010 N N . THR A 1 252 ? 13.494 -9.843 -10.245 1.00 89.94 252 THR A N 1
ATOM 2011 C CA . THR A 1 252 ? 13.427 -8.543 -10.919 1.00 89.94 252 THR A CA 1
ATOM 2012 C C . THR A 1 252 ? 13.500 -7.405 -9.904 1.00 89.94 252 THR A C 1
ATOM 2014 O O . THR A 1 252 ? 12.780 -7.367 -8.900 1.00 89.94 252 THR A O 1
ATOM 2017 N N . VAL A 1 253 ? 14.349 -6.423 -10.202 1.00 92.88 253 VAL A N 1
ATOM 2018 C CA . VAL A 1 253 ? 14.544 -5.238 -9.364 1.00 92.88 253 VAL A CA 1
ATOM 2019 C C . VAL A 1 253 ? 13.867 -4.007 -9.956 1.00 92.88 253 VAL A C 1
ATOM 2021 O O . VAL A 1 253 ? 13.698 -3.894 -11.169 1.00 92.88 253 VAL A O 1
ATOM 2024 N N . ARG A 1 254 ? 13.517 -3.055 -9.090 1.00 92.00 254 ARG A N 1
ATOM 2025 C CA . ARG A 1 254 ? 13.090 -1.699 -9.464 1.00 92.00 254 ARG A CA 1
ATOM 2026 C C . ARG A 1 254 ? 14.196 -0.686 -9.191 1.00 92.00 254 ARG A C 1
ATOM 2028 O O . ARG A 1 254 ? 14.918 -0.817 -8.201 1.00 92.00 254 ARG A O 1
ATOM 2035 N N . ASP A 1 255 ? 14.301 0.320 -10.051 1.00 91.19 255 ASP A N 1
ATOM 2036 C CA . ASP A 1 255 ? 15.274 1.404 -9.924 1.00 91.19 255 ASP A CA 1
ATOM 2037 C C . ASP A 1 255 ? 14.894 2.380 -8.806 1.00 91.19 255 ASP A C 1
ATOM 2039 O O . ASP A 1 255 ? 13.749 2.427 -8.355 1.00 91.19 255 ASP A O 1
ATOM 2043 N N . ALA A 1 256 ? 15.861 3.192 -8.380 1.00 92.19 256 ALA A N 1
ATOM 2044 C CA . ALA A 1 256 ? 15.633 4.338 -7.507 1.00 92.19 256 ALA A CA 1
ATOM 2045 C C . ALA A 1 256 ? 14.708 5.373 -8.166 1.00 92.19 256 ALA A C 1
ATOM 2047 O O . ALA A 1 256 ? 14.800 5.635 -9.369 1.00 92.19 256 ALA A O 1
ATOM 2048 N N . CYS A 1 257 ? 13.862 6.047 -7.380 1.00 90.81 257 CYS A N 1
ATOM 2049 C CA . CYS A 1 257 ? 13.123 7.184 -7.915 1.00 90.81 257 CYS A CA 1
ATOM 2050 C C . CYS A 1 257 ? 14.066 8.340 -8.280 1.00 90.81 257 CYS A C 1
ATOM 2052 O O . CYS A 1 257 ? 14.798 8.851 -7.437 1.00 90.81 257 CYS A O 1
ATOM 2054 N N . ASN A 1 258 ? 13.982 8.811 -9.526 1.00 88.56 258 ASN A N 1
ATOM 2055 C CA . ASN A 1 258 ? 14.750 9.956 -10.024 1.00 88.56 258 ASN A CA 1
ATOM 2056 C C . ASN A 1 258 ? 14.117 11.324 -9.695 1.00 88.56 258 ASN A C 1
ATOM 2058 O O . ASN A 1 258 ? 14.646 12.357 -10.096 1.00 88.56 258 ASN A O 1
ATOM 2062 N N . ILE A 1 259 ? 12.978 11.344 -8.990 1.00 88.00 259 ILE A N 1
ATOM 2063 C CA . ILE A 1 259 ? 12.258 12.564 -8.580 1.00 88.00 259 ILE A CA 1
ATOM 2064 C C . ILE A 1 259 ? 11.857 13.447 -9.786 1.00 88.00 259 ILE A C 1
ATOM 2066 O O . ILE A 1 259 ? 11.779 14.668 -9.681 1.00 88.00 259 ILE A O 1
ATOM 2070 N N . CYS A 1 260 ? 11.533 12.840 -10.932 1.00 84.12 260 CYS A N 1
ATOM 2071 C CA . CYS A 1 260 ? 11.139 13.573 -12.145 1.00 84.12 260 CYS A CA 1
ATOM 2072 C C . CYS A 1 260 ? 9.851 14.409 -12.007 1.00 84.12 260 CYS A C 1
ATOM 2074 O O . CYS A 1 260 ? 9.654 15.358 -12.752 1.00 84.12 260 CYS A O 1
ATOM 2076 N N . GLY A 1 261 ? 8.974 14.086 -11.048 1.00 82.19 261 GLY A N 1
ATOM 2077 C CA . GLY A 1 261 ? 7.741 14.843 -10.793 1.00 82.19 261 GLY A CA 1
ATOM 2078 C C . GLY A 1 261 ? 6.518 14.407 -11.607 1.00 82.19 261 GLY A C 1
ATOM 2079 O O . GLY A 1 261 ? 5.439 14.944 -11.386 1.00 82.19 261 GLY A O 1
ATOM 2080 N N . PHE A 1 262 ? 6.641 13.386 -12.453 1.00 78.81 262 PHE A N 1
ATOM 2081 C CA . PHE A 1 262 ? 5.593 12.953 -13.385 1.00 78.81 262 PHE A CA 1
ATOM 2082 C C . PHE A 1 262 ? 4.576 11.939 -12.823 1.00 78.81 262 PHE A C 1
ATOM 2084 O O . PHE A 1 262 ? 3.783 11.366 -13.563 1.00 78.81 262 PHE A O 1
ATOM 2091 N N . CYS A 1 263 ? 4.562 11.708 -11.506 1.00 78.31 263 CYS A N 1
ATOM 2092 C CA . CYS A 1 263 ? 3.867 10.570 -10.892 1.00 78.31 263 CYS A CA 1
ATOM 2093 C C . CYS A 1 263 ? 2.344 10.505 -11.127 1.00 78.31 263 CYS A C 1
ATOM 2095 O O . CYS A 1 263 ? 1.803 9.401 -11.077 1.00 78.31 263 CYS A O 1
ATOM 2097 N N . GLY A 1 264 ? 1.669 11.646 -11.318 1.00 72.06 264 GLY A N 1
ATOM 2098 C CA . GLY A 1 264 ? 0.199 11.736 -11.322 1.00 72.06 264 GLY A CA 1
ATOM 2099 C C . GLY A 1 264 ? -0.467 11.863 -12.694 1.00 72.06 264 GLY A C 1
ATOM 2100 O O . GLY A 1 264 ? -1.670 11.642 -12.805 1.00 72.06 264 GLY A O 1
ATOM 2101 N N . GLU A 1 265 ? 0.288 12.222 -13.732 1.00 69.50 265 GLU A N 1
ATOM 2102 C CA . GLU A 1 265 ? -0.254 12.425 -15.086 1.00 69.50 265 GLU A CA 1
ATOM 2103 C C . GLU A 1 265 ? 0.355 11.477 -16.115 1.00 69.50 265 GLU A C 1
ATOM 2105 O O . GLU A 1 265 ? -0.289 11.184 -17.120 1.00 69.50 265 GLU A O 1
ATOM 2110 N N . TYR A 1 266 ? 1.540 10.937 -15.825 1.00 70.94 266 TYR A N 1
ATOM 2111 C CA . TYR A 1 266 ? 2.288 10.094 -16.742 1.00 70.94 266 TYR A CA 1
ATOM 2112 C C . TYR A 1 266 ? 2.656 8.753 -16.098 1.00 70.94 266 TYR A C 1
ATOM 2114 O O . TYR A 1 266 ? 2.712 8.581 -14.868 1.00 70.94 266 TYR A O 1
ATOM 2122 N N . VAL A 1 267 ? 2.934 7.777 -16.961 1.00 72.81 267 VAL A N 1
ATOM 2123 C CA . VAL A 1 267 ? 3.557 6.514 -16.557 1.00 72.81 267 VAL A CA 1
ATOM 2124 C C . VAL A 1 267 ? 4.944 6.821 -15.990 1.00 72.81 267 VAL A C 1
ATOM 2126 O O . VAL A 1 267 ? 5.603 7.766 -16.409 1.00 72.81 267 VAL A O 1
ATOM 2129 N N . CYS A 1 268 ? 5.379 6.067 -14.980 1.00 76.88 268 CYS A N 1
ATOM 2130 C CA . CYS A 1 268 ? 6.653 6.357 -14.334 1.00 76.88 268 CYS A CA 1
ATOM 2131 C C . CYS A 1 268 ? 7.838 6.151 -15.288 1.00 76.88 268 CYS A C 1
ATOM 2133 O O . CYS A 1 268 ? 7.802 5.306 -16.180 1.00 76.88 268 CYS A O 1
ATOM 2135 N N . TRP A 1 269 ? 8.900 6.917 -15.060 1.00 72.50 269 TRP A N 1
ATOM 2136 C CA . TRP A 1 269 ? 10.105 6.893 -15.872 1.00 72.50 269 TRP A CA 1
ATOM 2137 C C . TRP A 1 269 ? 10.888 5.579 -15.731 1.00 72.50 269 TRP A C 1
ATOM 2139 O O . TRP A 1 269 ? 11.117 5.109 -14.616 1.00 72.50 269 TRP A O 1
ATOM 2149 N N . GLY A 1 270 ? 11.379 5.059 -16.860 1.00 69.62 270 GLY A N 1
ATOM 2150 C CA . GLY A 1 270 ? 12.302 3.920 -16.926 1.00 69.62 270 GLY A CA 1
ATOM 2151 C C . GLY A 1 270 ? 11.633 2.564 -17.168 1.00 69.62 270 GLY A C 1
ATOM 2152 O O . GLY A 1 270 ? 10.422 2.408 -17.026 1.00 69.62 270 GLY A O 1
ATOM 2153 N N . SER A 1 271 ? 12.442 1.571 -17.547 1.00 71.62 271 SER A N 1
ATOM 2154 C CA . SER A 1 271 ? 12.002 0.185 -17.773 1.00 71.62 271 SER A CA 1
ATOM 2155 C C . SER A 1 271 ? 11.770 -0.586 -16.468 1.00 71.62 271 SER A C 1
ATOM 2157 O O . SER A 1 271 ? 10.889 -1.439 -16.413 1.00 71.62 271 SER A O 1
ATOM 2159 N N . ARG A 1 272 ? 12.506 -0.252 -15.397 1.00 83.50 272 ARG A N 1
ATOM 2160 C CA . ARG A 1 272 ? 12.365 -0.821 -14.045 1.00 83.50 272 ARG A CA 1
ATOM 2161 C C . ARG A 1 272 ? 11.762 0.214 -13.093 1.00 83.50 272 ARG A C 1
ATOM 2163 O O . ARG A 1 272 ? 12.422 0.709 -12.184 1.00 83.50 272 ARG A O 1
ATOM 2170 N N . GLN A 1 273 ? 10.512 0.591 -13.353 1.00 85.94 273 GLN A N 1
ATOM 2171 C CA . GLN A 1 273 ? 9.874 1.765 -12.748 1.00 85.94 273 GLN A CA 1
ATOM 2172 C C . GLN A 1 273 ? 9.953 1.792 -11.203 1.00 85.94 273 GLN A C 1
ATOM 2174 O O . GLN A 1 273 ? 9.574 0.814 -10.555 1.00 85.94 273 GLN A O 1
ATOM 2179 N N . PRO A 1 274 ? 10.360 2.923 -10.591 1.00 90.00 274 PRO A N 1
ATOM 2180 C CA . PRO A 1 274 ? 10.465 3.067 -9.134 1.00 90.00 274 PRO A CA 1
ATOM 2181 C C . PRO A 1 274 ? 9.096 3.148 -8.449 1.00 90.00 274 PRO A C 1
ATOM 2183 O O . PRO A 1 274 ? 8.925 2.721 -7.308 1.00 90.00 274 PRO A O 1
ATOM 2186 N N . LYS A 1 275 ? 8.109 3.727 -9.136 1.00 90.69 275 LYS A N 1
ATOM 2187 C CA . LYS A 1 275 ? 6.720 3.810 -8.683 1.00 90.69 275 LYS A CA 1
ATOM 2188 C C . LYS A 1 275 ? 6.071 2.441 -8.804 1.00 90.69 275 LYS A C 1
ATOM 2190 O O . LYS A 1 275 ? 6.137 1.837 -9.873 1.00 90.69 275 LYS A O 1
ATOM 2195 N N . TYR A 1 276 ? 5.377 1.983 -7.765 1.00 91.56 276 TYR A N 1
ATOM 2196 C CA . TYR A 1 276 ? 4.506 0.829 -7.947 1.00 91.56 276 TYR A CA 1
ATOM 2197 C C . TYR A 1 276 ? 3.339 1.199 -8.872 1.00 91.56 276 TYR A C 1
ATOM 2199 O O . TYR A 1 276 ? 2.513 2.056 -8.549 1.00 91.56 276 TYR A O 1
ATOM 2207 N N . GLY A 1 277 ? 3.270 0.523 -10.014 1.00 89.00 277 GLY A N 1
ATOM 2208 C CA . GLY A 1 277 ? 2.108 0.471 -10.887 1.00 89.00 277 GLY A CA 1
ATOM 2209 C C . GLY A 1 277 ? 1.830 -0.982 -11.241 1.00 89.00 277 GLY A C 1
ATOM 2210 O O . GLY A 1 277 ? 2.756 -1.752 -11.485 1.00 89.00 277 GLY A O 1
ATOM 2211 N N . THR A 1 278 ? 0.560 -1.374 -11.271 1.00 89.75 278 THR A N 1
ATOM 2212 C CA . THR A 1 278 ? 0.140 -2.760 -11.538 1.00 89.75 278 THR A CA 1
ATOM 2213 C C . THR A 1 278 ? 0.688 -3.260 -12.876 1.00 89.75 278 THR A C 1
ATOM 2215 O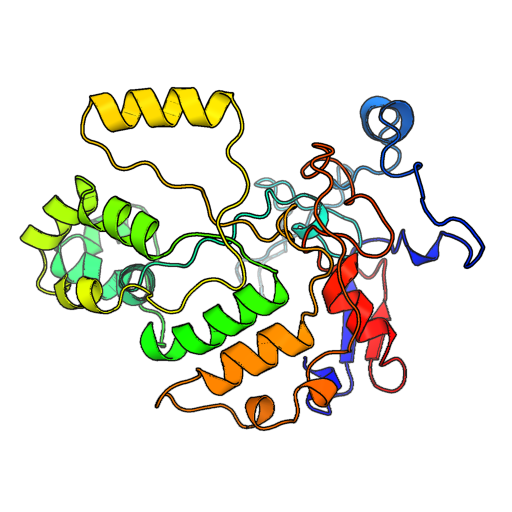 O . THR A 1 278 ? 1.166 -4.388 -12.937 1.00 89.75 278 THR A O 1
ATOM 2218 N N . LEU A 1 279 ? 0.730 -2.393 -13.897 1.00 85.56 279 LEU A N 1
ATOM 2219 C CA . LEU A 1 279 ? 1.356 -2.660 -15.197 1.00 85.56 279 LEU A CA 1
ATOM 2220 C C . LEU A 1 279 ? 2.838 -3.051 -15.081 1.00 85.56 279 LEU A C 1
ATOM 2222 O O . LEU A 1 279 ? 3.252 -4.079 -15.606 1.00 85.56 279 LEU A O 1
ATOM 2226 N N . SER A 1 280 ? 3.635 -2.236 -14.388 1.00 81.81 280 SER A N 1
ATOM 2227 C CA . SER A 1 280 ? 5.095 -2.370 -14.323 1.00 81.81 280 SER A CA 1
ATOM 2228 C C . SER A 1 280 ? 5.589 -3.327 -13.238 1.00 81.81 280 SER A C 1
ATOM 2230 O O . SER A 1 280 ? 6.785 -3.584 -13.155 1.00 81.81 280 SER A O 1
ATOM 2232 N N . THR A 1 281 ? 4.690 -3.860 -12.408 1.00 88.38 281 THR A N 1
ATOM 2233 C CA . THR A 1 281 ? 5.035 -4.752 -11.291 1.00 88.38 281 THR A CA 1
ATOM 2234 C C . THR A 1 281 ? 4.257 -6.061 -11.365 1.00 88.38 281 THR A C 1
ATOM 2236 O O . THR A 1 281 ? 4.735 -7.028 -11.939 1.00 88.38 281 THR A O 1
ATOM 2239 N N . THR A 1 282 ? 3.037 -6.121 -10.837 1.00 90.31 282 THR A N 1
ATOM 2240 C CA . THR A 1 282 ? 2.278 -7.373 -10.716 1.00 90.31 282 THR A CA 1
ATOM 2241 C C . THR A 1 282 ? 1.929 -8.002 -12.071 1.00 90.31 282 THR A C 1
ATOM 2243 O O . THR A 1 282 ? 2.018 -9.221 -12.209 1.00 90.31 282 THR A O 1
ATOM 2246 N N . LEU A 1 283 ? 1.559 -7.209 -13.083 1.00 89.56 283 LEU A N 1
ATOM 2247 C CA . LEU A 1 283 ? 1.332 -7.725 -14.439 1.00 89.56 283 LEU A CA 1
ATOM 2248 C C . LEU A 1 283 ? 2.646 -8.071 -15.138 1.00 89.56 283 LEU A C 1
ATOM 2250 O O . LEU A 1 283 ? 2.689 -9.054 -15.870 1.00 89.56 283 LEU A O 1
ATOM 2254 N N . HIS A 1 284 ? 3.726 -7.335 -14.863 1.00 86.88 284 HIS A N 1
ATOM 2255 C CA . HIS A 1 284 ? 5.061 -7.706 -15.329 1.00 86.88 284 HIS A CA 1
ATOM 2256 C C . HIS A 1 284 ? 5.481 -9.090 -14.802 1.00 86.88 284 HIS A C 1
ATOM 2258 O O . HIS A 1 284 ? 5.899 -9.935 -15.586 1.00 86.88 284 HIS A O 1
ATOM 2264 N N . GLU A 1 285 ? 5.262 -9.380 -13.515 1.00 88.88 285 GLU A N 1
ATOM 2265 C CA . GLU A 1 285 ? 5.477 -10.725 -12.959 1.00 88.88 285 GLU A CA 1
ATOM 2266 C C . GLU A 1 285 ? 4.611 -11.785 -13.641 1.00 88.88 285 GLU A C 1
ATOM 2268 O O . GLU A 1 285 ? 5.066 -12.898 -13.897 1.00 88.88 285 GLU A O 1
ATOM 2273 N N . LEU A 1 286 ? 3.353 -11.452 -13.938 1.00 90.12 286 LEU A N 1
ATOM 2274 C CA . LEU A 1 286 ? 2.426 -12.378 -14.580 1.00 90.12 286 LEU A CA 1
ATOM 2275 C C . LEU A 1 286 ? 2.829 -12.688 -16.030 1.00 90.12 286 LEU A C 1
ATOM 2277 O O . LEU A 1 286 ? 2.644 -13.815 -16.481 1.00 90.12 286 LEU A O 1
ATOM 2281 N N . ARG A 1 287 ? 3.442 -11.730 -16.740 1.00 87.00 287 ARG A N 1
ATOM 2282 C CA . ARG A 1 287 ? 3.987 -11.931 -18.096 1.00 87.00 287 ARG A CA 1
ATOM 2283 C C . ARG A 1 287 ? 5.108 -12.971 -18.147 1.00 87.00 287 ARG A C 1
ATOM 2285 O O . ARG A 1 287 ? 5.347 -13.505 -19.227 1.00 87.00 287 ARG A O 1
ATOM 2292 N N . ASN A 1 288 ? 5.747 -13.276 -17.016 1.00 86.69 288 ASN A N 1
ATOM 2293 C CA . ASN A 1 288 ? 6.754 -14.335 -16.894 1.00 86.69 288 ASN A CA 1
ATOM 2294 C C . ASN A 1 288 ? 6.143 -15.725 -16.628 1.00 86.69 288 ASN A C 1
ATOM 2296 O O . ASN A 1 288 ? 6.891 -16.685 -16.487 1.00 86.69 288 ASN A O 1
ATOM 2300 N N . LEU A 1 289 ? 4.810 -15.833 -16.547 1.00 91.00 289 LEU A N 1
ATOM 2301 C CA . LEU A 1 289 ? 4.064 -17.058 -16.228 1.00 91.00 289 LEU A CA 1
ATOM 2302 C C . LEU A 1 289 ? 3.074 -17.433 -17.341 1.00 91.00 289 LEU A C 1
ATOM 2304 O O . LEU A 1 289 ? 1.949 -17.855 -17.062 1.00 91.00 289 LEU A O 1
ATOM 2308 N N . ARG A 1 290 ? 3.446 -17.228 -18.613 1.00 86.56 290 ARG A N 1
ATOM 2309 C CA . ARG A 1 290 ? 2.534 -17.387 -19.769 1.00 86.56 290 ARG A CA 1
ATOM 2310 C C . ARG A 1 290 ? 1.988 -18.807 -19.932 1.00 86.56 290 ARG A C 1
ATOM 2312 O O . ARG A 1 290 ? 0.980 -19.007 -20.599 1.00 86.56 290 ARG A O 1
ATOM 2319 N N . GLU A 1 291 ? 2.641 -19.791 -19.329 1.00 91.81 291 GLU A N 1
ATOM 2320 C CA . GLU A 1 291 ? 2.211 -21.186 -19.297 1.00 91.81 291 GLU A CA 1
ATOM 2321 C C . GLU A 1 291 ? 0.970 -21.427 -18.422 1.00 91.81 291 GLU A C 1
ATOM 2323 O O . GLU A 1 291 ? 0.239 -22.389 -18.651 1.00 91.81 291 GLU A O 1
ATOM 2328 N N . VAL A 1 292 ? 0.714 -20.561 -17.435 1.00 93.19 292 VAL A N 1
ATOM 2329 C CA . VAL A 1 292 ? -0.420 -20.674 -16.498 1.00 93.19 292 VAL A CA 1
ATOM 2330 C C . VAL A 1 292 ? -1.248 -19.393 -16.386 1.00 93.19 292 VAL A C 1
ATOM 2332 O O . VAL A 1 292 ? -2.276 -19.390 -15.707 1.00 93.19 292 VAL A O 1
ATOM 2335 N N . ALA A 1 293 ? -0.841 -18.311 -17.049 1.00 94.00 293 ALA A N 1
ATOM 2336 C CA . ALA A 1 293 ? -1.532 -17.036 -17.013 1.00 94.00 293 ALA A CA 1
ATOM 2337 C C . ALA A 1 293 ? -1.650 -16.372 -18.389 1.00 94.00 293 ALA A C 1
ATOM 2339 O O . ALA A 1 293 ? -0.695 -16.305 -19.157 1.00 94.00 293 ALA A O 1
ATOM 2340 N N . GLU A 1 294 ? -2.822 -15.802 -18.652 1.00 93.31 294 GLU A N 1
ATOM 2341 C CA . GLU A 1 294 ? -3.119 -15.009 -19.840 1.00 93.31 294 GLU A CA 1
ATOM 2342 C C . GLU A 1 294 ? -3.578 -13.609 -19.422 1.00 93.31 294 GLU A C 1
ATOM 2344 O O . GLU A 1 294 ? -4.397 -13.462 -18.512 1.00 93.31 294 GLU A O 1
ATOM 2349 N N . ILE A 1 295 ? -3.070 -12.576 -20.094 1.00 91.81 295 ILE A N 1
ATOM 2350 C CA . ILE A 1 295 ? -3.536 -11.195 -19.940 1.00 91.81 295 ILE A CA 1
ATOM 2351 C C . ILE A 1 295 ? -4.244 -10.815 -21.235 1.00 91.81 295 ILE A C 1
ATOM 2353 O O . ILE A 1 295 ? -3.640 -10.882 -22.302 1.00 91.81 295 ILE A O 1
ATOM 2357 N N . ARG A 1 296 ? -5.512 -10.411 -21.139 1.00 91.94 296 ARG A N 1
ATOM 2358 C CA . ARG A 1 296 ? -6.289 -9.900 -22.270 1.00 91.94 296 ARG A CA 1
ATOM 2359 C C . ARG A 1 296 ? -6.566 -8.410 -22.057 1.00 91.94 296 ARG A C 1
ATOM 2361 O O . ARG A 1 296 ? -7.457 -8.087 -21.263 1.00 91.94 296 ARG A O 1
ATOM 2368 N N . PRO A 1 297 ? -5.807 -7.509 -22.709 1.00 87.75 297 PRO A N 1
ATOM 2369 C CA . PRO A 1 297 ? -6.164 -6.095 -22.762 1.00 87.75 297 PRO A CA 1
ATOM 2370 C C . PRO A 1 297 ? -7.476 -5.883 -23.526 1.00 87.75 297 PRO A C 1
ATOM 2372 O O . PRO A 1 297 ? -8.033 -6.818 -24.111 1.00 87.75 297 PRO A O 1
ATOM 2375 N N . ASP A 1 298 ? -7.977 -4.647 -23.494 1.00 85.12 298 ASP A N 1
ATOM 2376 C CA . ASP A 1 298 ? -9.165 -4.203 -24.238 1.00 85.12 298 ASP A CA 1
ATOM 2377 C C . ASP A 1 298 ? -10.419 -5.071 -24.001 1.00 85.12 298 ASP A C 1
ATOM 2379 O O . ASP A 1 298 ? -11.326 -5.165 -24.832 1.00 85.12 298 ASP A O 1
ATOM 2383 N N . SER A 1 299 ? -10.489 -5.714 -22.835 1.00 86.69 299 SER A N 1
ATOM 2384 C CA . SER A 1 299 ? -11.524 -6.678 -22.478 1.00 86.69 299 SER A CA 1
ATOM 2385 C C . SER A 1 299 ? -12.528 -6.049 -21.516 1.00 86.69 299 SER A C 1
ATOM 2387 O O . SER A 1 299 ? -12.272 -5.905 -20.321 1.00 86.69 299 SER A O 1
ATOM 2389 N N . LYS A 1 300 ? -13.701 -5.674 -22.038 1.00 77.25 300 LYS A N 1
ATOM 2390 C CA . LYS A 1 300 ? -14.825 -5.138 -21.252 1.00 77.25 300 LYS A CA 1
ATOM 2391 C C . LYS A 1 300 ? -15.809 -6.260 -20.922 1.00 77.25 300 LYS A C 1
ATOM 2393 O O . LYS A 1 300 ? -16.326 -6.898 -21.838 1.00 77.25 300 LYS A O 1
ATOM 2398 N N . VAL A 1 301 ? -16.037 -6.486 -19.628 1.00 70.31 301 VAL A N 1
ATOM 2399 C CA . VAL A 1 301 ? -16.913 -7.538 -19.076 1.00 70.31 301 VAL A CA 1
ATOM 2400 C C . VAL A 1 301 ? -18.193 -6.935 -18.522 1.00 70.31 301 VAL A C 1
ATOM 2402 O O . VAL A 1 301 ? -18.098 -5.865 -17.879 1.00 70.31 301 VAL A O 1
#

InterPro domains:
  IPR036188 FAD/NAD(P)-binding domain superfamily [SSF51905] (2-263)

S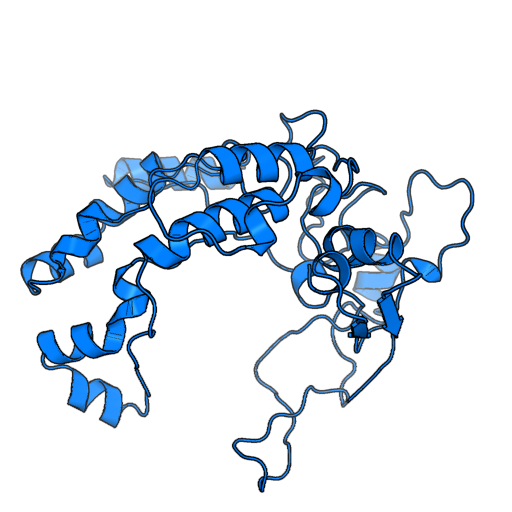olvent-accessible surface area (backbone atoms only — not comparable to full-atom values): 17484 Å² total; per-residue (Å²): 106,60,49,66,71,75,39,79,39,78,45,71,30,63,8,52,57,70,72,72,75,48,72,94,70,94,64,82,61,78,61,71,64,70,36,57,60,52,56,68,68,64,41,86,71,43,67,44,60,62,92,89,65,54,64,58,52,49,95,49,96,85,48,78,64,40,71,55,87,86,72,91,52,32,43,36,47,42,31,50,43,43,38,43,87,37,72,55,74,76,83,55,54,59,68,38,34,44,32,61,47,32,50,72,69,70,38,47,66,62,43,46,75,73,70,51,87,74,60,56,50,101,59,54,56,75,72,44,44,51,57,48,50,36,50,32,19,70,32,33,17,7,24,51,50,69,55,46,52,48,31,49,64,69,31,69,66,49,48,57,52,50,75,74,42,87,69,51,64,47,72,78,63,57,75,76,76,78,51,75,34,60,54,60,85,79,50,76,71,53,53,55,52,42,53,55,39,45,75,73,74,44,59,76,64,74,74,26,28,18,31,33,40,63,89,39,78,64,47,47,39,24,63,39,36,44,55,37,58,77,62,43,69,93,53,92,72,63,72,81,76,71,55,57,45,75,60,71,34,60,88,63,54,24,34,37,39,83,78,83,77,49,51,58,85,23,64,61,72,60,84,41,34,20,50,51,20,40,47,77,42,64,48,46,59,43,67,77,36,62,92,40,30,47,78,40,53,63,36,83,131

Sequence (301 aa):
MLARAGYSVVVLEQGADWAEALPEGEKQFDQVFHDEYRFGLEKPLPVRRPRGDYSTFRKDDKSVAKPFEGGWTATDMGGGSLLWGCWGIRPLPVDLRLQSLFKELGQSDKISEWGYSVADWPISYNELEPVLNIAEAILSVGGDHQGINKSIKESPWFKAFSAETSMNTWRNTLPSTPFPSKEYPQRPIGSFFFKAMNAIGMNPTMIPSAMVNPDIKEYCTQDMIDKMIKNWGDNPKPEFWNQSPKEIWSDTVRDACNICGFCGEYVCWGSRQPKYGTLSTTLHELRNLREVAEIRPDSKV

Radius of gyration: 21.71 Å; Cα contacts (8 Å, |Δi|>4): 440; chains: 1; bounding box: 52×49×57 Å

pLDDT: mean 85.02, std 12.45, range [41.69, 97.44]

Foldseek 3Di:
DCVLVVAQAEAEAQAEDPVVVDPPDDDQWDCPLVPCCCCVPVVVDFLWDDPPRADFDDPDPPGDTDGDPDDTWGRHPLIPLQADPQQLDDDQQCLLVVCVLCVLVVNNVVCVVVVDDDDHHPDGLLLCVLVSLLVLLLLVKAFDQVLVLVLQCPDPCNVVSVVRDPVCVSNVVRDDPHGNHHAADDDPVNVVVCVVCVVVVGRDTGRIGSFAHQVDAKRFSLVSLVVSLVVSPPHDDPPSSVDRSCSVFPRQIAGHQPPPVCRRRGGAIGQRGRGDGCSSGVVVRQVVSVVRYHYDYSGDD

Secondary structure (DSSP, 8-state):
-TGGGT--EEEE-SS--TTTTS-SSS-S---GGG-HIIIIII-SS-SSPPTT-PPEE-SSTTSPPEE--S-----STTGGGGTS--B-PPPPGGGGBHHHHHHHTT-HHHHHHTT----B-SS-HHHHHHHHHHHHHHHTEE--HHHHHHHHHHSHHHHHHHHH-GGGGGGGGS--SPPSBPPPPPPHHHHHHHHHHHHTT----PPPEEB--TT-SEEEHHHHHHHHHHT-TTS---GGGGS-HHHHS-S-EEEPP---S-TTTSPPSSSS-SB--TTTTHHHHHHT-TTTEEEESS---

Nearest PDB structures (foldseek):
  8k6j-assembly1_A  TM=6.584E-01  e=6.026E-05  Gluconobacter japonicus
  8xcn-assembly1_A  TM=6.414E-01  e=1.646E-04  Gluconobacter japonicus